Protein AF-0000000085028944 (afdb_homodimer)

Foldseek 3Di:
DLQEEEQEDAPDPQSLVLLLVSLVSCVVVVHEYEYEYEQEDPPPCVPPVPPDDPVVSVVVVVVSVVSRVVRQVVSVVSSVVSVRDHHYHYYYYYHDLLVVSLVCCVVVVHQEYGYEQDDDPPPPVDSGDPSRVSNCVPHPHYYHYTD/DLQEEEQEDAPDPQSLVLLLVSLVSCVVVVHEYEYEYEQEQPPPCVPPVPPDDPVVSVVVVVVSVVSRVVRQVVSVVSSVVSVRDHYYHYYYYYHDLLVVSLVCCVVVVHQEYGYEQDDDPPPPVDSGDPSRVSNCVPHPHYYHYTD

Organism: Acidaminococcus fermentans (strain ATCC 25085 / DSM 20731 / CCUG 9996 / CIP 106432 / VR4) (NCBI:txid591001)

Radius of gyration: 21.79 Å; Cα contacts (8 Å, |Δi|>4): 569; chains: 2; bounding box: 50×64×47 Å

Secondary structure (DSSP, 8-state):
--SEEEEE--S-HHHHHHHHHHHHHHHHHT-EEEEEEEE---THHHHHTTS--HHHHHHHHHHHHHHHHHHHHHHHHHHHHTT--S-EEEEEEES-HHHHHHHHHHHTT-SEEEEES--SS--TT-SS-HHHHHHHHH-SS-EEEE-/--SEEEEE--S-HHHHHHHHHHHHHHHHHT-EEEEEEEE---THHHHHTTS--HHHHHHHHHHHHHHHHHHHHHHHHHHHHTT--S-EEEEEEES-HHHHHHHHHHHTT-SEEEEES--SS--TT-SS-HHHHHHHHH-SS-EEEE-

InterPro domains:
  IPR006015 Universal stress protein A family [PR01438] (2-20)
  IPR006015 Universal stress protein A family [PR01438] (107-119)
  IPR006015 Universal stress protein A family [PR01438] (125-147)
  IPR006016 UspA [PF00582] (1-147)
  IPR014729 Rossmann-like alpha/beta/alpha sandwich fold [G3DSA:3.40.50.620] (1-147)

Sequence (294 aa):
MFQKIVVPVDGSKTAWKALDTAASLAGKYGGDLVVVNVVEPYDAISSMSMHLDRVVLEKALKAMKKASLDVLDDAKARLEKAGFAGKADFVEKEGNAAELILSVARKEGADSVVMGSRGLSGITEFLLGSVSTKVTQYAEIPVLVVKMFQK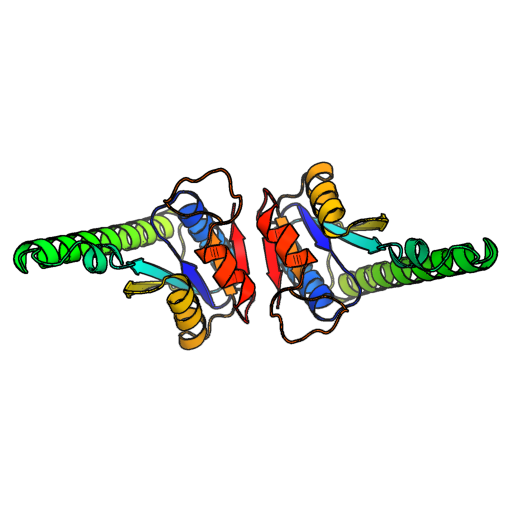IVVPVDGSKTAWKALDTAASLAGKYGGDLVVVNVVEPYDAISSMSMHLDRVVLEKALKAMKKASLDVLDDAKARLEKAGFAGKADFVEKEGNAAELILSVARKEGADSVVMGSRGLSGITEFLLGSVSTKVTQYAEIPVLVVK

Nearest PDB structures (foldseek):
  3hgm-assembly1_B  TM=8.471E-01  e=1.117E-12  Halomonas elongata
  3s3t-assembly1_A  TM=8.680E-01  e=1.238E-11  Lactiplantibacillus plantarum
  2z3v-assembly1_A  TM=8.752E-01  e=9.022E-12  Thermus thermophilus HB8
  1mjh-assembly1_B  TM=8.739E-01  e=6.026E-11  Methanocaldococcus jannaschii
  6hcd-assembly1_A  TM=7.985E-01  e=4.461E-09  Archaeoglobus fulgidus

Structure (mmCIF, N/CA/C/O backbone):
data_AF-0000000085028944-model_v1
#
loop_
_entity.id
_entity.type
_entity.pdbx_description
1 polymer 'UspA domain protein'
#
loop_
_atom_site.group_PDB
_atom_site.id
_atom_site.type_symbol
_atom_site.label_atom_id
_atom_site.label_alt_id
_atom_site.label_comp_id
_atom_site.label_asym_id
_atom_site.label_entity_id
_atom_site.label_seq_id
_atom_site.pdbx_PDB_ins_code
_atom_site.Cartn_x
_atom_site.Cartn_y
_atom_site.Cartn_z
_atom_site.occupancy
_atom_site.B_iso_or_equiv
_atom_site.auth_seq_id
_atom_site.auth_comp_id
_atom_site.auth_asym_id
_atom_site.auth_atom_id
_atom_site.pdbx_PDB_model_num
ATOM 1 N N . MET A 1 1 ? 8.797 6.848 -8.273 1 93.25 1 MET A N 1
ATOM 2 C CA . MET A 1 1 ? 7.891 6.676 -7.141 1 93.25 1 MET A CA 1
ATOM 3 C C . MET A 1 1 ? 8.547 7.141 -5.848 1 93.25 1 MET A C 1
ATOM 5 O O . MET A 1 1 ? 9.773 7.125 -5.723 1 93.25 1 MET A O 1
ATOM 9 N N . PHE A 1 2 ? 7.801 7.676 -4.863 1 98 2 PHE A N 1
ATOM 10 C CA . PHE A 1 2 ? 8.148 8.148 -3.529 1 98 2 PHE A CA 1
ATOM 11 C C . PHE A 1 2 ? 8.961 9.438 -3.607 1 98 2 PHE A C 1
ATOM 13 O O . PHE A 1 2 ? 9.938 9.609 -2.879 1 98 2 PHE A O 1
ATOM 20 N N . GLN A 1 3 ? 8.641 10.273 -4.586 1 98.38 3 GLN A N 1
ATOM 21 C CA . GLN A 1 3 ? 9.258 11.586 -4.703 1 98.38 3 GLN A CA 1
ATOM 22 C C . GLN A 1 3 ? 8.516 12.625 -3.863 1 98.38 3 GLN A C 1
ATOM 24 O O . GLN A 1 3 ? 9.117 13.594 -3.4 1 98.38 3 GLN A O 1
ATOM 29 N N . LYS A 1 4 ? 7.277 12.523 -3.75 1 98.88 4 LYS A N 1
ATOM 30 C CA . LYS A 1 4 ? 6.426 13.32 -2.875 1 98.88 4 LYS A CA 1
ATOM 31 C C . LYS A 1 4 ? 5.363 12.461 -2.201 1 98.88 4 LYS A C 1
ATOM 33 O O . LYS A 1 4 ? 4.406 12.031 -2.846 1 98.88 4 LYS A O 1
ATOM 38 N N . ILE A 1 5 ? 5.52 12.242 -0.903 1 98.94 5 ILE A N 1
ATOM 39 C CA . ILE A 1 5 ? 4.73 11.266 -0.168 1 98.94 5 ILE A CA 1
ATOM 40 C C . ILE A 1 5 ? 3.777 11.977 0.789 1 98.94 5 ILE A C 1
ATOM 42 O O . ILE A 1 5 ? 4.211 12.789 1.613 1 98.94 5 ILE A O 1
ATOM 46 N N . VAL A 1 6 ? 2.486 11.695 0.643 1 98.94 6 VAL A N 1
ATOM 47 C CA . VAL A 1 6 ? 1.523 12.172 1.632 1 98.94 6 VAL A CA 1
ATOM 48 C C . VAL A 1 6 ? 1.422 11.164 2.775 1 98.94 6 VAL A C 1
ATOM 50 O O . VAL A 1 6 ? 1.265 9.961 2.543 1 98.94 6 VAL A O 1
ATOM 53 N N . VAL A 1 7 ? 1.511 11.664 4 1 98.94 7 VAL A N 1
ATOM 54 C CA . VAL A 1 7 ? 1.474 10.82 5.188 1 98.94 7 VAL A CA 1
ATOM 55 C C . VAL A 1 7 ? 0.438 11.359 6.176 1 98.94 7 VAL A C 1
ATOM 57 O O . VAL A 1 7 ? 0.709 12.312 6.91 1 98.94 7 VAL A O 1
ATOM 60 N N . PRO A 1 8 ? -0.738 10.742 6.219 1 98.88 8 PRO A N 1
ATOM 61 C CA . PRO A 1 8 ? -1.688 11.125 7.266 1 98.88 8 PRO A CA 1
ATOM 62 C C . PRO A 1 8 ? -1.26 10.664 8.656 1 98.88 8 PRO A C 1
ATOM 64 O O . PRO A 1 8 ? -0.843 9.516 8.82 1 98.88 8 PRO A O 1
ATOM 67 N N . VAL A 1 9 ? -1.386 11.57 9.625 1 98.69 9 VAL A N 1
ATOM 68 C CA . VAL A 1 9 ? -1.066 11.211 11.008 1 98.69 9 VAL A CA 1
ATOM 69 C C . VAL A 1 9 ? -2.203 11.648 11.93 1 98.69 9 VAL A C 1
ATOM 71 O O . VAL A 1 9 ? -2.82 12.695 11.711 1 98.69 9 VAL A O 1
ATOM 74 N N . ASP A 1 10 ? -2.479 10.812 12.938 1 96.94 10 ASP A N 1
ATOM 75 C CA . ASP A 1 10 ? -3.535 11.141 13.883 1 96.94 10 ASP A CA 1
ATOM 76 C C . ASP A 1 10 ? -3.082 10.891 15.32 1 96.94 10 ASP A C 1
ATOM 78 O O . ASP A 1 10 ? -3.873 11.008 16.266 1 96.94 10 ASP A O 1
ATOM 82 N N . GLY A 1 11 ? -1.799 10.492 15.477 1 97.12 11 GLY A N 1
ATOM 83 C CA . GLY A 1 11 ? -1.254 10.211 16.797 1 97.12 11 GLY A CA 1
ATOM 84 C C . GLY A 1 11 ? -1.291 8.734 17.156 1 97.12 11 GLY A C 1
ATOM 85 O O . GLY A 1 11 ? -0.796 8.336 18.203 1 97.12 11 GLY A O 1
ATOM 86 N N . SER A 1 12 ? -1.905 7.887 16.359 1 96.25 12 SER A N 1
ATOM 87 C CA . SER A 1 12 ? -1.973 6.453 16.609 1 96.25 12 SER A CA 1
ATOM 88 C C . SER A 1 12 ? -0.626 5.781 16.359 1 96.25 12 SER A C 1
ATOM 90 O O . SER A 1 12 ? 0.231 6.34 15.672 1 96.25 12 SER A O 1
ATOM 92 N N . LYS A 1 13 ? -0.416 4.621 16.891 1 95.69 13 LYS A N 1
ATOM 93 C CA . LYS A 1 13 ? 0.819 3.854 16.75 1 95.69 13 LYS A CA 1
ATOM 94 C C . LYS A 1 13 ? 1.11 3.539 15.289 1 95.69 13 LYS A C 1
ATOM 96 O O . LYS A 1 13 ? 2.244 3.688 14.828 1 95.69 13 LYS A O 1
ATOM 101 N N . THR A 1 14 ? 0.084 3.16 14.547 1 96.88 14 THR A N 1
ATOM 102 C CA . THR A 1 14 ? 0.297 2.779 13.148 1 96.88 14 THR A CA 1
ATOM 103 C C . THR A 1 14 ? 0.584 4.008 12.289 1 96.88 14 THR A C 1
ATOM 105 O O . THR A 1 14 ? 1.323 3.924 11.312 1 96.88 14 THR A O 1
ATOM 108 N N . ALA A 1 15 ? 0.015 5.164 12.68 1 98.25 15 ALA A N 1
ATOM 109 C CA . ALA A 1 15 ? 0.321 6.398 11.961 1 98.25 15 ALA A CA 1
ATOM 110 C C . ALA A 1 15 ? 1.788 6.785 12.133 1 98.25 15 ALA A C 1
ATOM 112 O O . ALA A 1 15 ? 2.43 7.246 11.188 1 98.25 15 ALA A O 1
ATOM 113 N N . TRP A 1 16 ? 2.301 6.59 13.336 1 98.56 16 TRP A N 1
ATOM 114 C CA . TRP A 1 16 ? 3.709 6.895 13.57 1 98.56 16 TRP A CA 1
ATOM 115 C C . TRP A 1 16 ? 4.609 5.934 12.805 1 98.56 16 TRP A C 1
ATOM 117 O O . TRP A 1 16 ? 5.617 6.344 12.227 1 98.56 16 TRP A O 1
ATOM 127 N N . LYS A 1 17 ? 4.254 4.676 12.797 1 98.25 17 LYS A N 1
ATOM 128 C CA . LYS A 1 17 ? 5.004 3.713 12 1 98.25 17 LYS A CA 1
ATOM 129 C C . LYS A 1 17 ? 4.996 4.102 10.523 1 98.25 17 LYS A C 1
ATOM 131 O O . LYS A 1 17 ? 6.004 3.949 9.828 1 98.25 17 LYS A O 1
ATOM 136 N N . ALA A 1 18 ? 3.83 4.582 10.07 1 98.81 18 ALA A N 1
ATOM 137 C CA . ALA A 1 18 ? 3.717 5.027 8.688 1 98.81 18 ALA A CA 1
ATOM 138 C C . ALA A 1 18 ? 4.637 6.215 8.414 1 98.81 18 ALA A C 1
ATOM 140 O O . ALA A 1 18 ? 5.281 6.281 7.367 1 98.81 18 ALA A O 1
ATOM 141 N N . LEU A 1 19 ? 4.703 7.129 9.352 1 98.88 19 LEU A N 1
ATOM 142 C CA . LEU A 1 19 ? 5.582 8.281 9.195 1 98.88 19 LEU A CA 1
ATOM 143 C C . LEU A 1 19 ? 7.043 7.844 9.125 1 98.88 19 LEU A C 1
ATOM 145 O O . LEU A 1 19 ? 7.801 8.32 8.281 1 98.88 19 LEU A O 1
ATOM 149 N N . ASP A 1 20 ? 7.414 6.926 10.008 1 98.56 20 ASP A N 1
ATOM 150 C CA . ASP A 1 20 ? 8.773 6.406 10 1 98.56 20 ASP A CA 1
ATOM 151 C C . ASP A 1 20 ? 9.094 5.719 8.68 1 98.56 20 ASP A C 1
ATOM 153 O O . ASP A 1 20 ? 10.172 5.91 8.117 1 98.56 20 ASP A O 1
ATOM 157 N N . THR A 1 21 ? 8.195 4.973 8.211 1 98.56 21 THR A N 1
ATOM 158 C CA . THR A 1 21 ? 8.359 4.27 6.941 1 98.56 21 THR A CA 1
ATOM 159 C C . THR A 1 21 ? 8.492 5.262 5.789 1 98.56 21 THR A C 1
ATOM 161 O O . THR A 1 21 ? 9.367 5.109 4.934 1 98.56 21 THR A O 1
ATOM 164 N N . ALA A 1 22 ? 7.609 6.273 5.789 1 98.81 22 ALA A N 1
ATOM 165 C CA . ALA A 1 22 ? 7.645 7.293 4.746 1 98.81 22 ALA A CA 1
ATOM 166 C C . ALA A 1 22 ? 8.977 8.039 4.754 1 98.81 22 ALA A C 1
ATOM 168 O O . ALA A 1 22 ? 9.531 8.344 3.693 1 98.81 22 ALA A O 1
ATOM 169 N N . ALA A 1 23 ? 9.469 8.305 5.922 1 98.69 23 ALA A N 1
ATOM 170 C CA . ALA A 1 23 ? 10.758 8.984 6.043 1 98.69 23 ALA A CA 1
ATOM 171 C C . ALA A 1 23 ? 11.883 8.141 5.453 1 98.69 23 ALA A C 1
ATOM 173 O O . ALA A 1 23 ? 12.758 8.656 4.754 1 98.69 23 ALA A O 1
ATOM 174 N N . SER A 1 24 ? 11.891 6.887 5.789 1 97.81 24 SER A N 1
ATOM 175 C CA . SER A 1 24 ? 12.883 5.969 5.246 1 97.81 24 SER A CA 1
ATOM 176 C C . SER A 1 24 ? 12.82 5.926 3.723 1 97.81 24 SER A C 1
ATOM 178 O O . SER A 1 24 ? 13.844 6.047 3.049 1 97.81 24 SER A O 1
ATOM 180 N N . LEU A 1 25 ? 11.602 5.816 3.184 1 98.31 25 LEU A N 1
ATOM 181 C CA . LEU A 1 25 ? 11.398 5.773 1.74 1 98.31 25 LEU A CA 1
ATOM 182 C C . LEU A 1 25 ? 11.859 7.066 1.084 1 98.31 25 LEU A C 1
ATOM 184 O O . LEU A 1 25 ? 12.625 7.039 0.113 1 98.31 25 LEU A O 1
ATOM 188 N N . ALA A 1 26 ? 11.398 8.18 1.636 1 98.25 26 ALA A N 1
ATOM 189 C CA . ALA A 1 26 ? 11.789 9.469 1.091 1 98.25 26 ALA A CA 1
ATOM 190 C C . ALA A 1 26 ? 13.305 9.648 1.135 1 98.25 26 ALA A C 1
ATOM 192 O O . ALA A 1 26 ? 13.898 10.211 0.209 1 98.25 26 ALA A O 1
ATOM 193 N N . GLY A 1 27 ? 13.898 9.156 2.209 1 96.75 27 GLY A N 1
ATOM 194 C CA . GLY A 1 27 ? 15.344 9.219 2.309 1 96.75 27 GLY A CA 1
ATOM 195 C C . GLY A 1 27 ? 16.047 8.406 1.237 1 96.75 27 GLY A C 1
ATOM 196 O O . GLY A 1 27 ? 17.031 8.867 0.651 1 96.75 27 GLY A O 1
ATOM 197 N N . LYS A 1 28 ? 15.578 7.246 0.944 1 95.44 28 LYS A N 1
ATOM 198 C CA . LYS A 1 28 ? 16.188 6.352 -0.036 1 95.44 28 LYS A CA 1
ATOM 199 C C . LYS A 1 28 ? 15.969 6.859 -1.457 1 95.44 28 LYS A C 1
ATOM 201 O O . LYS A 1 28 ? 16.828 6.688 -2.328 1 95.44 28 LYS A O 1
ATOM 206 N N . TYR A 1 29 ? 14.836 7.547 -1.684 1 96.88 29 TYR A N 1
ATOM 207 C CA . TYR A 1 29 ? 14.461 7.91 -3.045 1 96.88 29 TYR A CA 1
ATOM 208 C C . TYR A 1 29 ? 14.664 9.398 -3.289 1 96.88 29 TYR A C 1
ATOM 210 O O . TYR A 1 29 ? 14.461 9.891 -4.402 1 96.88 29 TYR A O 1
ATOM 218 N N . GLY A 1 30 ? 15.086 10.078 -2.254 1 96.94 30 GLY A N 1
ATOM 219 C CA . GLY A 1 30 ? 15.289 11.516 -2.385 1 96.94 30 GLY A CA 1
ATOM 220 C C . GLY A 1 30 ? 13.992 12.289 -2.506 1 96.94 30 GLY A C 1
ATOM 221 O O . GLY A 1 30 ? 13.898 13.242 -3.291 1 96.94 30 GLY A O 1
ATOM 222 N N . GLY A 1 31 ? 12.984 11.805 -1.768 1 98.12 31 GLY A N 1
ATOM 223 C CA . GLY A 1 31 ? 11.664 12.406 -1.874 1 98.12 31 GLY A CA 1
ATOM 224 C C . GLY A 1 31 ? 11.344 13.352 -0.735 1 98.12 31 GLY A C 1
ATOM 225 O O . GLY A 1 31 ? 12.117 13.469 0.218 1 98.12 31 GLY A O 1
ATOM 226 N N . ASP A 1 32 ? 10.172 14.031 -0.851 1 98.69 32 ASP A N 1
ATOM 227 C CA . ASP A 1 32 ? 9.625 14.953 0.141 1 98.69 32 ASP A CA 1
ATOM 228 C C . ASP A 1 32 ? 8.375 14.367 0.808 1 98.69 32 ASP A C 1
ATOM 230 O O . ASP A 1 32 ? 7.789 13.406 0.301 1 98.69 32 ASP A O 1
ATOM 234 N N . LEU A 1 33 ? 8.094 14.969 1.969 1 98.88 33 LEU A N 1
ATOM 235 C CA . LEU A 1 33 ? 6.926 14.5 2.709 1 98.88 33 LEU A CA 1
ATOM 236 C C . LEU A 1 33 ? 5.883 15.609 2.832 1 98.88 33 LEU A C 1
ATOM 238 O O . LEU A 1 33 ? 6.23 16.781 2.949 1 98.88 33 LEU A O 1
ATOM 242 N N . VAL A 1 34 ? 4.652 15.234 2.695 1 98.94 34 VAL A N 1
ATOM 243 C CA . VAL A 1 34 ? 3.527 16.047 3.135 1 98.94 34 VAL A CA 1
ATOM 244 C C . VAL A 1 34 ? 2.787 15.344 4.27 1 98.94 34 VAL A C 1
ATOM 246 O O . VAL A 1 34 ? 2.041 14.391 4.031 1 98.94 34 VAL A O 1
ATOM 249 N N . VAL A 1 35 ? 3.041 15.82 5.469 1 98.94 35 VAL A N 1
ATOM 250 C CA . VAL A 1 35 ? 2.43 15.234 6.656 1 98.94 35 VAL A CA 1
ATOM 251 C C . VAL A 1 35 ? 1.11 15.945 6.961 1 98.94 35 VAL A C 1
ATOM 253 O O . VAL A 1 35 ? 1.081 17.156 7.141 1 98.94 35 VAL A O 1
ATOM 256 N N . VAL A 1 36 ? 0.008 15.148 7.035 1 98.81 36 VAL A N 1
ATOM 257 C CA . VAL A 1 36 ? -1.312 15.766 7.125 1 98.81 36 VAL A CA 1
ATOM 258 C C . VAL A 1 36 ? -2.033 15.266 8.375 1 98.81 36 VAL A C 1
ATOM 260 O O . VAL A 1 36 ? -2.031 14.062 8.664 1 98.81 36 VAL A O 1
ATOM 263 N N . ASN A 1 37 ? -2.514 16.109 9.125 1 98.44 37 ASN A N 1
ATOM 264 C CA . ASN A 1 37 ? -3.457 15.797 10.195 1 98.44 37 ASN A CA 1
ATOM 265 C C . ASN A 1 37 ? -4.836 16.375 9.914 1 98.44 37 ASN A C 1
ATOM 267 O O . ASN A 1 37 ? -4.961 17.562 9.57 1 98.44 37 ASN A O 1
ATOM 271 N N . VAL A 1 38 ? -5.859 15.539 9.977 1 96.38 38 VAL A N 1
ATOM 272 C CA . VAL A 1 38 ? -7.223 15.977 9.695 1 96.38 38 VAL A CA 1
ATOM 273 C C . VAL A 1 38 ? -8.062 15.922 10.969 1 96.38 38 VAL A C 1
ATOM 275 O O . VAL A 1 38 ? -8.148 14.875 11.625 1 96.38 38 VAL A O 1
ATOM 278 N N . VAL A 1 39 ? -8.602 16.984 11.336 1 90.69 39 VAL A N 1
ATOM 279 C CA . VAL A 1 39 ? -9.516 17.078 12.461 1 90.69 39 VAL A CA 1
ATOM 280 C C . VAL A 1 39 ? -10.953 16.906 11.977 1 90.69 39 VAL A C 1
ATOM 282 O O . VAL A 1 39 ? -11.406 17.609 11.078 1 90.69 39 VAL A O 1
ATOM 285 N N . GLU A 1 40 ? -11.516 15.844 12.422 1 81.56 40 GLU A N 1
ATOM 286 C CA . GLU A 1 40 ? -12.914 15.625 12.055 1 81.56 40 GLU A CA 1
ATOM 287 C C . GLU A 1 40 ? -13.852 16.25 13.078 1 81.56 40 GLU A C 1
ATOM 289 O O . GLU A 1 40 ? -13.922 15.797 14.227 1 81.56 40 GLU A O 1
ATOM 294 N N 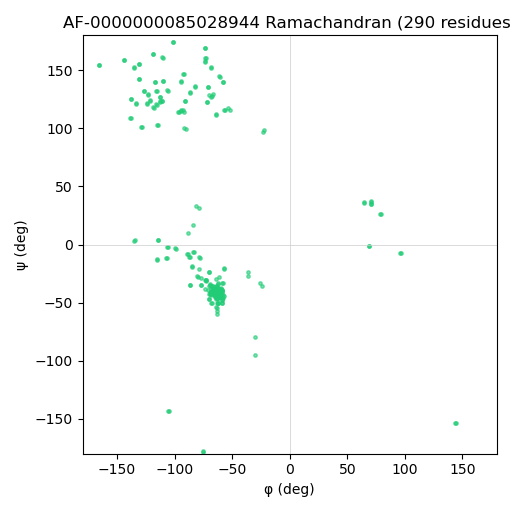. PRO A 1 41 ? -14.328 17.406 12.734 1 68 41 PRO A N 1
ATOM 295 C CA . PRO A 1 41 ? -15.273 18 13.688 1 68 41 PRO A CA 1
ATOM 296 C C . PRO A 1 41 ? -16.453 17.078 13.992 1 68 41 PRO A C 1
ATOM 298 O O . PRO A 1 41 ? -16.828 16.25 13.156 1 68 41 PRO A O 1
ATOM 301 N N . TYR A 1 42 ? -16.688 16.547 15.234 1 53.75 42 TYR A N 1
ATOM 302 C CA . TYR A 1 42 ? -17.828 15.75 15.68 1 53.75 42 TYR A CA 1
ATOM 303 C C . TYR A 1 42 ? -19.047 15.984 14.789 1 53.75 42 TYR A C 1
ATOM 305 O O . TYR A 1 42 ? -19.438 17.141 14.57 1 53.75 42 TYR A O 1
ATOM 313 N N . ASP A 1 43 ? -19.297 15.094 13.828 1 49.38 43 ASP A N 1
ATOM 314 C CA . ASP A 1 43 ? -20.734 15.055 13.562 1 49.38 43 ASP A CA 1
ATOM 315 C C . ASP A 1 43 ? -21.531 15.234 14.852 1 49.38 43 ASP A C 1
ATOM 317 O O . ASP A 1 43 ? -22.766 15.219 14.828 1 49.38 43 ASP A O 1
ATOM 321 N N . ALA A 1 44 ? -20.969 14.93 15.938 1 44.31 44 ALA A N 1
ATOM 322 C CA . ALA A 1 44 ? -21.703 14.836 17.188 1 44.31 44 ALA A CA 1
ATOM 323 C C . ALA A 1 44 ? -22.406 16.156 17.516 1 44.31 44 ALA A C 1
ATOM 325 O O . ALA A 1 44 ? -23.266 16.203 18.406 1 44.31 44 ALA A O 1
ATOM 326 N N . ILE A 1 45 ? -21.844 17.203 17.172 1 46.28 45 ILE A N 1
ATOM 327 C CA . ILE A 1 45 ? -22.547 18.422 17.578 1 46.28 45 ILE A CA 1
ATOM 328 C C . ILE A 1 45 ? -23.906 18.469 16.875 1 46.28 45 ILE A C 1
ATOM 330 O O . ILE A 1 45 ? -24.781 19.266 17.25 1 46.28 45 ILE A O 1
ATOM 334 N N . SER A 1 46 ? -23.938 17.875 15.688 1 45.5 46 SER A N 1
ATOM 335 C CA . SER A 1 46 ? -25.234 18.062 15.031 1 45.5 46 SER A CA 1
ATOM 336 C C . SER A 1 46 ? -26.359 17.406 15.836 1 45.5 46 SER A C 1
ATOM 338 O O . SER A 1 46 ? -27.484 17.906 15.859 1 45.5 46 SER A O 1
ATOM 340 N N . SER A 1 47 ? -26.141 16.094 16.109 1 44.34 47 SER A N 1
ATOM 341 C CA . SER A 1 47 ? -27.375 15.531 16.672 1 44.34 47 SER A CA 1
ATOM 342 C C . SER A 1 47 ? -27.734 16.188 17.984 1 44.34 47 SER A C 1
ATOM 344 O O . SER A 1 47 ? -28.906 16.25 18.359 1 44.34 47 SER A O 1
ATOM 346 N N . MET A 1 48 ? -26.766 16.094 18.906 1 42.56 48 MET A N 1
ATOM 347 C CA . MET A 1 48 ? -27.234 16.5 20.234 1 42.56 48 MET A CA 1
ATOM 348 C C . MET A 1 48 ? -27.266 18.016 20.359 1 42.56 48 MET A C 1
ATOM 350 O O . MET A 1 48 ? -27.688 18.547 21.391 1 42.56 48 MET A O 1
ATOM 354 N N . SER A 1 49 ? -26.484 18.688 19.484 1 47.25 49 SER A N 1
ATOM 355 C CA . SER A 1 49 ? -26.219 20.047 19.922 1 47.25 49 SER A CA 1
ATOM 356 C C . SER A 1 49 ? -27.391 20.969 19.641 1 47.25 49 SER A C 1
ATOM 358 O O . SER A 1 49 ? -27.344 21.781 18.734 1 47.25 49 SER A O 1
ATOM 360 N N . MET A 1 50 ? -28.469 20.484 19.672 1 48.16 50 MET A N 1
ATOM 361 C CA . MET A 1 50 ? -29.375 21.609 19.766 1 48.16 50 MET A CA 1
ATOM 362 C C . MET A 1 50 ? -28.734 22.781 20.5 1 48.16 50 MET A C 1
ATOM 364 O O . MET A 1 50 ? -28.719 23.906 20 1 48.16 50 MET A O 1
ATOM 368 N N . HIS A 1 51 ? -28.984 22.891 21.891 1 50.53 51 HIS A N 1
ATOM 369 C CA . HIS A 1 51 ? -28.828 24.031 22.797 1 50.53 51 HIS A CA 1
ATOM 370 C C . HIS A 1 51 ? -27.391 24.141 23.297 1 50.53 51 HIS A C 1
ATOM 372 O O . HIS A 1 51 ? -27.172 24.469 24.453 1 50.53 51 HIS A O 1
ATOM 378 N N . LEU A 1 52 ? -26.484 23.453 22.594 1 55.03 52 LEU A N 1
ATOM 379 C CA . LEU A 1 52 ? -25.234 23.734 23.297 1 55.03 52 LEU A CA 1
ATOM 380 C C . LEU A 1 52 ? -24.812 25.188 23.094 1 55.03 52 LEU A C 1
ATOM 382 O O . LEU A 1 52 ? -24.969 25.734 21.984 1 55.03 52 LEU A O 1
ATOM 386 N N . ASP A 1 53 ? -24.531 25.875 24.141 1 65.62 53 ASP A N 1
ATOM 387 C CA . ASP A 1 53 ? -24.062 27.266 24.234 1 65.62 53 ASP A CA 1
ATOM 388 C C . ASP A 1 53 ? -22.844 27.484 23.344 1 65.62 53 ASP A C 1
ATOM 390 O O . ASP A 1 53 ? -22.016 26.578 23.188 1 65.62 53 ASP A O 1
ATOM 394 N N . ARG A 1 54 ? -22.984 28.219 22.469 1 68.19 54 ARG A N 1
ATOM 395 C CA . ARG A 1 54 ? -21.953 28.703 21.562 1 68.19 54 ARG A CA 1
ATOM 396 C C . ARG A 1 54 ? -20.578 28.656 22.203 1 68.19 54 ARG A C 1
ATOM 398 O O . ARG A 1 54 ? -19.594 28.328 21.531 1 68.19 54 ARG A O 1
ATOM 405 N N . VAL A 1 55 ? -20.484 28.859 23.5 1 71.12 55 VAL A N 1
ATOM 406 C CA . VAL A 1 55 ? -19.234 28.922 24.234 1 71.12 55 VAL A CA 1
ATOM 407 C C . VAL A 1 55 ? -18.641 27.531 24.375 1 71.12 55 VAL A C 1
ATOM 409 O O . VAL A 1 55 ? -17.422 27.344 24.219 1 71.12 55 VAL A O 1
ATOM 412 N N . VAL A 1 56 ? -19.438 26.562 24.578 1 74.38 56 VAL A N 1
ATOM 413 C CA . VAL A 1 56 ? -19 25.188 24.766 1 74.38 56 VAL A CA 1
ATOM 414 C C . VAL A 1 56 ? -18.469 24.641 23.438 1 74.38 56 VAL A C 1
ATOM 416 O O . VAL A 1 56 ? -17.438 23.969 23.406 1 74.38 56 VAL A O 1
ATOM 419 N N . LEU A 1 57 ? -19.062 25.031 22.391 1 74.19 57 LEU A N 1
ATOM 420 C CA . LEU A 1 57 ? -18.641 24.578 21.062 1 74.19 57 LEU A CA 1
ATOM 421 C C . LEU A 1 57 ? -17.297 25.172 20.672 1 74.19 57 LEU A C 1
ATOM 423 O O . LEU A 1 57 ? -16.438 24.484 20.125 1 74.19 57 LEU A O 1
ATOM 427 N N . GLU A 1 58 ? -17.172 26.406 20.969 1 77.06 58 GLU A N 1
ATOM 428 C CA . GLU A 1 58 ? -15.93 27.078 20.656 1 77.06 58 GLU A CA 1
ATOM 429 C C . GLU A 1 58 ? -14.758 26.484 21.422 1 77.06 58 GLU A C 1
ATOM 431 O O . GLU A 1 58 ? -13.648 26.359 20.891 1 77.06 58 GLU A O 1
ATOM 436 N N . LYS A 1 59 ? -15.023 26.188 22.641 1 79.88 59 LYS A N 1
ATOM 437 C CA . LYS A 1 59 ? -13.977 25.578 23.469 1 79.88 59 LYS A CA 1
ATOM 438 C C . LYS A 1 59 ? -13.594 24.203 22.953 1 79.88 59 LYS A C 1
ATOM 440 O O . LYS A 1 59 ? -12.422 23.828 22.953 1 79.88 59 LYS A O 1
ATOM 445 N N . ALA A 1 60 ? -14.523 23.531 22.5 1 78.19 60 ALA A N 1
ATOM 446 C CA . ALA A 1 60 ? -14.289 22.188 21.969 1 78.19 60 ALA A CA 1
ATOM 447 C C . ALA A 1 60 ? -13.477 22.234 20.688 1 78.19 60 ALA A C 1
ATOM 449 O O . ALA A 1 60 ? -12.539 21.453 20.5 1 78.19 60 ALA A O 1
ATOM 450 N N . LEU A 1 61 ? -13.75 23.156 19.938 1 78.06 61 LEU A N 1
ATOM 451 C CA . LEU A 1 61 ? -13.055 23.312 18.672 1 78.06 61 LEU A CA 1
ATOM 452 C C . LEU A 1 61 ? -11.602 23.719 18.906 1 78.06 61 LEU A C 1
ATOM 454 O O . LEU A 1 61 ? -10.703 23.234 18.203 1 78.06 61 LEU A O 1
ATOM 458 N N . LYS A 1 62 ? -11.453 24.594 19.844 1 82.25 62 LYS A N 1
ATOM 459 C CA . LYS A 1 62 ? -10.102 25.031 20.172 1 82.25 62 LYS A CA 1
ATOM 460 C C . LYS A 1 62 ? -9.258 23.891 20.719 1 82.25 62 LYS A C 1
ATOM 462 O O . LYS A 1 62 ? -8.07 23.781 20.406 1 82.25 62 LYS A O 1
ATOM 467 N N . ALA A 1 63 ? -9.875 23.125 21.469 1 84.38 63 ALA A N 1
ATOM 468 C CA . ALA A 1 63 ? -9.18 21.984 22.031 1 84.38 63 ALA A CA 1
ATOM 469 C C . ALA A 1 63 ? -8.789 20.984 20.953 1 84.38 63 ALA A C 1
ATOM 471 O O . ALA A 1 63 ? -7.695 20.406 20.984 1 84.38 63 ALA A O 1
ATOM 472 N N . MET A 1 64 ? -9.617 20.797 20.047 1 83.81 64 MET A N 1
ATOM 473 C CA . MET A 1 64 ? -9.352 19.875 18.938 1 83.81 64 MET A CA 1
ATOM 474 C C . MET A 1 64 ? -8.211 20.391 18.062 1 83.81 64 MET A C 1
ATOM 476 O O . MET A 1 64 ? -7.352 19.625 17.641 1 83.81 64 MET A O 1
ATOM 480 N N . LYS A 1 65 ? -8.234 21.625 17.859 1 86.38 65 LYS A N 1
ATOM 481 C CA . LYS A 1 65 ? -7.176 22.234 17.062 1 86.38 65 LYS A CA 1
ATOM 482 C C . LYS A 1 65 ? -5.828 22.125 17.766 1 86.38 65 LYS A C 1
ATOM 484 O O . LYS A 1 65 ? -4.812 21.828 17.125 1 86.38 65 LYS A O 1
ATOM 489 N N . LYS A 1 66 ? -5.902 22.391 19.031 1 89.94 66 LYS A N 1
ATOM 490 C CA . LYS A 1 66 ? -4.664 22.266 19.781 1 89.94 66 LYS A CA 1
ATOM 491 C C . LYS A 1 66 ? -4.133 20.828 19.719 1 89.94 66 LYS A C 1
ATOM 493 O O . LYS A 1 66 ? -2.928 20.609 19.562 1 89.94 66 LYS A O 1
ATOM 498 N N . ALA A 1 67 ? -4.961 19.922 19.844 1 91.25 67 ALA A N 1
ATOM 499 C CA . ALA A 1 67 ? -4.566 18.516 19.781 1 91.25 67 ALA A CA 1
ATOM 500 C C . ALA A 1 67 ? -3.957 18.188 18.422 1 91.25 67 ALA A C 1
ATOM 502 O O . ALA A 1 67 ? -2.979 17.438 18.328 1 91.25 67 ALA A O 1
ATOM 503 N N . SER A 1 68 ? -4.551 18.703 17.406 1 92.69 68 SER A N 1
ATOM 504 C CA . SER A 1 68 ? -4.043 18.5 16.047 1 92.69 68 SER A CA 1
ATOM 505 C C . SER A 1 68 ? -2.637 19.078 15.898 1 92.69 68 SER A C 1
ATOM 507 O O . SER A 1 68 ? -1.753 18.422 15.344 1 92.69 68 SER A O 1
ATOM 509 N N . LEU A 1 69 ? -2.461 20.266 16.406 1 94.44 69 LEU A N 1
ATOM 510 C CA . LEU A 1 69 ? -1.152 20.906 16.328 1 94.44 69 LEU A CA 1
ATOM 511 C C . LEU A 1 69 ? -0.115 20.125 17.125 1 94.44 69 LEU A C 1
ATOM 513 O O . LEU A 1 69 ? 1.043 20.016 16.703 1 94.44 69 LEU A O 1
ATOM 517 N N . ASP A 1 70 ? -0.529 19.578 18.219 1 97.19 70 ASP A N 1
ATOM 518 C CA . ASP A 1 70 ? 0.373 18.734 19 1 97.19 70 ASP A CA 1
ATOM 519 C C . ASP A 1 70 ? 0.816 17.516 18.219 1 97.19 70 ASP A C 1
ATOM 521 O O . ASP A 1 70 ? 1.982 17.109 18.281 1 97.19 70 ASP A O 1
ATOM 525 N N . VAL A 1 71 ? -0.064 16.906 17.5 1 98.06 71 VAL A N 1
ATOM 526 C CA . VAL A 1 71 ? 0.249 15.734 16.688 1 98.06 71 VAL A CA 1
ATOM 527 C C . VAL A 1 71 ? 1.266 16.109 15.609 1 98.06 71 VAL A C 1
ATOM 529 O O . VAL A 1 71 ? 2.227 15.367 15.367 1 98.06 71 VAL A O 1
ATOM 532 N N . LEU A 1 72 ? 1.059 17.219 14.969 1 98.56 72 LEU A N 1
ATOM 533 C CA . LEU A 1 72 ? 1.976 17.656 13.922 1 98.56 72 LEU A CA 1
ATOM 534 C C . LEU A 1 72 ? 3.338 18.016 14.5 1 98.56 72 LEU A C 1
ATOM 536 O O . LEU A 1 72 ? 4.371 17.766 13.875 1 98.56 72 LEU A O 1
ATOM 540 N N . ASP A 1 73 ? 3.354 18.594 15.703 1 98.5 73 ASP A N 1
ATOM 541 C CA . ASP A 1 73 ? 4.617 18.875 16.375 1 98.5 73 ASP A CA 1
ATOM 542 C C . ASP A 1 73 ? 5.363 17.594 16.703 1 98.5 73 ASP A C 1
ATOM 544 O O . ASP A 1 73 ? 6.586 17.516 16.562 1 98.5 73 ASP A O 1
ATOM 548 N N . ASP A 1 74 ? 4.637 16.625 17.203 1 98.62 74 ASP A N 1
ATOM 549 C CA . ASP A 1 74 ? 5.23 15.312 17.453 1 98.62 74 ASP A CA 1
ATOM 550 C C . ASP A 1 74 ? 5.805 14.711 16.172 1 98.62 74 ASP A C 1
ATOM 552 O O . ASP A 1 74 ? 6.871 14.086 16.203 1 98.62 74 ASP A O 1
ATOM 556 N N . ALA A 1 75 ? 5.113 14.891 15.055 1 98.81 75 ALA A N 1
ATOM 557 C CA . ALA A 1 75 ? 5.59 14.398 13.766 1 98.81 75 ALA A CA 1
ATOM 558 C C . ALA A 1 75 ? 6.906 15.062 13.383 1 98.81 75 ALA A C 1
ATOM 560 O O . ALA A 1 75 ? 7.844 14.391 12.938 1 98.81 75 ALA A O 1
ATOM 561 N N . LYS A 1 76 ? 6.969 16.328 13.539 1 98.5 76 LYS A N 1
ATOM 562 C CA . LYS A 1 76 ? 8.188 17.078 13.25 1 98.5 76 LYS A CA 1
ATOM 563 C C . LYS A 1 76 ? 9.359 16.562 14.094 1 98.5 76 LYS A C 1
ATOM 565 O O . LYS A 1 76 ? 10.445 16.312 13.562 1 98.5 76 LYS A O 1
ATOM 570 N N . ALA A 1 77 ? 9.102 16.406 15.367 1 98.31 77 ALA A N 1
ATOM 571 C CA . ALA A 1 77 ? 10.133 15.922 16.281 1 98.31 77 ALA A CA 1
ATOM 572 C C . ALA A 1 77 ? 10.609 14.523 15.898 1 98.31 77 ALA A C 1
ATOM 574 O O . ALA A 1 77 ? 11.805 14.227 15.977 1 98.31 77 ALA A O 1
ATOM 575 N N . ARG A 1 78 ? 9.734 13.727 15.516 1 98.12 78 ARG A N 1
ATOM 576 C CA . ARG A 1 78 ? 10.055 12.359 15.117 1 98.12 78 ARG A CA 1
ATOM 577 C C . ARG A 1 78 ? 10.945 12.336 13.883 1 98.12 78 ARG A C 1
ATOM 579 O O . ARG A 1 78 ? 11.898 11.562 13.812 1 98.12 78 ARG A O 1
ATOM 586 N N . LEU A 1 79 ? 10.578 13.164 12.906 1 98.56 79 LEU A N 1
ATOM 587 C CA . LEU A 1 79 ? 11.383 13.242 11.695 1 98.56 79 LEU A CA 1
ATOM 588 C C . LEU A 1 79 ? 12.781 13.766 12.008 1 98.56 79 LEU A C 1
ATOM 590 O O . LEU A 1 79 ? 13.766 13.281 11.453 1 98.56 79 LEU A O 1
ATOM 594 N N . GLU A 1 80 ? 12.844 14.711 12.914 1 97.69 80 GLU A N 1
ATOM 595 C CA . GLU A 1 80 ? 14.133 15.25 13.328 1 97.69 80 GLU A CA 1
ATOM 596 C C . GLU A 1 80 ? 14.977 14.18 14.023 1 97.69 80 GLU A C 1
ATOM 598 O O . GLU A 1 80 ? 16.172 14.039 13.727 1 97.69 80 GLU A O 1
ATOM 603 N N . LYS A 1 81 ? 14.336 13.484 14.891 1 97.06 81 LYS A N 1
ATOM 604 C CA . LYS A 1 81 ? 15.023 12.43 15.625 1 97.06 81 LYS A CA 1
ATOM 605 C C . LYS A 1 81 ? 15.523 11.344 14.68 1 97.06 81 LYS A C 1
ATOM 607 O O . LYS A 1 81 ? 16.594 10.766 14.898 1 97.06 81 LYS A O 1
ATOM 612 N N . ALA A 1 82 ? 14.734 11.133 13.641 1 95.88 82 ALA A N 1
ATOM 613 C CA . ALA A 1 82 ? 15.086 10.102 12.664 1 95.88 82 ALA A CA 1
ATOM 614 C C . ALA A 1 82 ? 16.172 10.594 11.719 1 95.88 82 ALA A C 1
ATOM 616 O O . ALA A 1 82 ? 16.703 9.82 10.906 1 95.88 82 ALA A O 1
ATOM 617 N N . GLY A 1 83 ? 16.484 11.883 11.719 1 96.5 83 GLY A N 1
ATOM 618 C CA . GLY A 1 83 ? 17.516 12.445 10.867 1 96.5 83 GLY A CA 1
ATOM 619 C C . GLY A 1 83 ? 17.047 12.656 9.438 1 96.5 83 GLY A C 1
ATOM 620 O O . GLY A 1 83 ? 17.859 12.602 8.5 1 96.5 83 GLY A O 1
ATOM 621 N N . PHE A 1 84 ? 15.734 12.844 9.297 1 97.62 84 PHE A N 1
ATOM 622 C CA . PHE A 1 84 ? 15.227 13.086 7.953 1 97.62 84 PHE A CA 1
ATOM 623 C C . PHE A 1 84 ? 15.703 14.438 7.43 1 97.62 84 PHE A C 1
ATOM 625 O O . PHE A 1 84 ? 15.445 15.477 8.039 1 97.62 84 PHE A O 1
ATOM 632 N N . ALA A 1 85 ? 16.281 14.414 6.289 1 95.19 85 ALA A N 1
ATOM 633 C CA . ALA A 1 85 ? 16.938 15.609 5.773 1 95.19 85 ALA A CA 1
ATOM 634 C C . ALA A 1 85 ? 16.125 16.234 4.641 1 95.19 85 ALA A C 1
ATOM 636 O O . ALA A 1 85 ? 16.453 17.312 4.156 1 95.19 85 ALA A O 1
ATOM 637 N N . GLY A 1 86 ? 15.156 15.516 4.164 1 96.25 86 GLY A N 1
ATOM 638 C CA . GLY A 1 86 ? 14.352 16.047 3.076 1 96.25 86 GLY A CA 1
ATOM 639 C C . GLY A 1 86 ? 13.367 17.109 3.527 1 96.25 86 GLY A C 1
ATOM 640 O O . GLY A 1 86 ? 13.328 17.469 4.703 1 96.25 86 GLY A O 1
ATOM 641 N N . LYS A 1 87 ? 12.617 17.562 2.605 1 98.25 87 LYS A N 1
ATOM 642 C CA . LYS A 1 87 ? 11.578 18.547 2.914 1 98.25 87 LYS A CA 1
ATOM 643 C C . LYS A 1 87 ? 10.32 17.859 3.438 1 98.25 87 LYS A C 1
ATOM 645 O O . LYS A 1 87 ? 9.922 16.812 2.93 1 98.25 87 LYS A O 1
ATOM 650 N N . ALA A 1 88 ? 9.812 18.438 4.449 1 98.75 88 ALA A N 1
ATOM 651 C CA . ALA A 1 88 ? 8.531 17.969 4.98 1 98.75 88 ALA A CA 1
ATOM 652 C C . ALA A 1 88 ? 7.59 19.141 5.242 1 98.75 88 ALA A C 1
ATOM 654 O O . ALA A 1 88 ? 7.938 20.078 5.973 1 98.75 88 ALA A O 1
ATOM 655 N N . ASP A 1 89 ? 6.453 19.109 4.59 1 98.75 89 ASP A N 1
ATOM 656 C CA . ASP A 1 89 ? 5.387 20.047 4.891 1 98.75 89 ASP A CA 1
ATOM 657 C C . ASP A 1 89 ? 4.395 19.453 5.891 1 98.75 89 ASP A C 1
ATOM 659 O O . ASP A 1 89 ? 4.094 18.266 5.844 1 98.75 89 ASP A O 1
ATOM 663 N N . PHE A 1 90 ? 3.992 20.266 6.742 1 98.62 90 PHE A N 1
ATOM 664 C CA . PHE A 1 90 ? 3.025 19.859 7.758 1 98.62 90 PHE A CA 1
ATOM 665 C C . PHE A 1 90 ? 1.717 20.625 7.59 1 98.62 90 PHE A C 1
ATOM 667 O O . PHE A 1 90 ? 1.693 21.859 7.664 1 98.62 90 PHE A O 1
ATOM 674 N N . VAL A 1 91 ? 0.618 19.859 7.379 1 97.75 91 VAL A N 1
ATOM 675 C CA . VAL A 1 91 ? -0.65 20.469 6.988 1 97.75 91 VAL A CA 1
ATOM 676 C C . VAL A 1 91 ? -1.753 20.031 7.945 1 97.75 91 VAL A C 1
ATOM 678 O O . VAL A 1 91 ? -1.85 18.844 8.289 1 97.75 91 VAL A O 1
ATOM 681 N N . GLU A 1 92 ? -2.482 20.938 8.398 1 96.94 92 GLU A N 1
ATOM 682 C CA . GLU A 1 92 ? -3.691 20.672 9.172 1 96.94 92 GLU A CA 1
ATOM 683 C C . GLU A 1 92 ? -4.945 20.938 8.344 1 96.94 92 GLU A C 1
ATOM 685 O O . GLU A 1 92 ? -5.047 21.953 7.664 1 96.94 92 GLU A O 1
ATOM 690 N N . LYS A 1 93 ? -5.848 20.016 8.375 1 95.62 93 LYS A N 1
ATOM 691 C CA . LYS A 1 93 ? -7.125 20.172 7.688 1 95.62 93 LYS A CA 1
ATOM 692 C C . LYS A 1 93 ? -8.289 19.828 8.609 1 95.62 93 LYS A C 1
ATOM 694 O O . LYS A 1 93 ? -8.109 19.156 9.625 1 95.62 93 LYS A O 1
ATOM 699 N N . GLU A 1 94 ? -9.477 20.391 8.312 1 93.31 94 GLU A N 1
ATOM 700 C CA . GLU A 1 94 ? -10.711 20.109 9.047 1 93.31 94 GLU A CA 1
ATOM 701 C C . GLU A 1 94 ? -11.789 19.547 8.125 1 93.31 94 GLU A C 1
ATOM 703 O O . GLU A 1 94 ? -12.078 20.125 7.078 1 93.31 94 GLU A O 1
ATOM 708 N N . GLY A 1 95 ? -12.297 18.375 8.461 1 94.12 95 GLY A N 1
ATOM 709 C CA . GLY A 1 95 ? -13.336 17.766 7.652 1 94.12 95 GLY A CA 1
ATOM 710 C C . GLY A 1 95 ? -13.219 16.25 7.57 1 94.12 95 GLY A C 1
ATOM 711 O O . GLY A 1 95 ? -12.797 15.609 8.531 1 94.12 95 GLY A O 1
ATOM 712 N N . ASN A 1 96 ? -13.734 15.672 6.48 1 95.5 96 ASN A N 1
ATOM 713 C CA . ASN A 1 96 ? -13.664 14.227 6.277 1 95.5 96 ASN A CA 1
ATOM 714 C C . ASN A 1 96 ? -12.242 13.773 5.953 1 95.5 96 ASN A C 1
ATOM 716 O O . ASN A 1 96 ? -11.672 14.188 4.941 1 95.5 96 ASN A O 1
ATOM 720 N N . ALA A 1 97 ? -11.75 12.914 6.715 1 96.88 97 ALA A N 1
ATOM 721 C CA . ALA A 1 97 ? -10.336 12.547 6.66 1 96.88 97 ALA A CA 1
ATOM 722 C C . ALA A 1 97 ? -9.977 11.953 5.305 1 96.88 97 ALA A C 1
ATOM 724 O O . ALA A 1 97 ? -9.031 12.406 4.648 1 96.88 97 ALA A O 1
ATOM 725 N N . ALA A 1 98 ? -10.734 10.992 4.852 1 98.12 98 ALA A N 1
ATOM 726 C CA . ALA A 1 98 ? -10.398 10.32 3.602 1 98.12 98 ALA A CA 1
ATOM 727 C C . ALA A 1 98 ? -10.445 11.289 2.426 1 98.12 98 ALA A C 1
ATOM 729 O O . ALA A 1 98 ? -9.531 11.32 1.602 1 98.12 98 ALA A O 1
ATOM 730 N N . GLU A 1 99 ? -11.477 12.117 2.389 1 98.25 99 GLU A N 1
ATOM 731 C CA . GLU A 1 99 ? -11.641 13.086 1.31 1 98.25 99 GLU A CA 1
ATOM 732 C C . GLU A 1 99 ? -10.492 14.086 1.289 1 98.25 99 GLU A C 1
ATOM 734 O O . GLU A 1 99 ? -9.969 14.414 0.223 1 98.25 99 GLU A O 1
ATOM 739 N N . LEU A 1 100 ? -10.117 14.484 2.432 1 98.5 100 LEU A N 1
ATOM 740 C CA . LEU A 1 100 ? -9.102 15.531 2.516 1 98.5 100 LEU A CA 1
ATOM 741 C C . LEU A 1 100 ? -7.715 14.969 2.24 1 98.5 100 LEU A C 1
ATOM 743 O O . LEU A 1 100 ? -6.871 15.648 1.648 1 98.5 100 LEU A O 1
ATOM 747 N N . ILE A 1 101 ? -7.445 13.75 2.643 1 98.75 101 ILE A N 1
ATOM 748 C CA . ILE A 1 101 ? -6.18 13.102 2.322 1 98.75 101 ILE A CA 1
ATOM 749 C C . ILE A 1 101 ? -6.039 12.969 0.809 1 98.75 101 ILE A C 1
ATOM 751 O O . ILE A 1 101 ? -4.992 13.297 0.243 1 98.75 101 ILE A O 1
ATOM 755 N N . LEU A 1 102 ? -7.105 12.539 0.142 1 98.81 102 LEU A N 1
ATOM 756 C CA . LEU A 1 102 ? -7.102 12.406 -1.311 1 98.81 102 LEU A CA 1
ATOM 757 C C . LEU A 1 102 ? -6.949 13.766 -1.985 1 98.81 102 LEU A C 1
ATOM 759 O O . LEU A 1 102 ? -6.23 13.891 -2.979 1 98.81 102 LEU A O 1
ATOM 763 N N . SER A 1 103 ? -7.613 14.758 -1.426 1 98.81 103 SER A N 1
ATOM 764 C CA . SER A 1 103 ? -7.523 16.109 -1.961 1 98.81 103 SER A CA 1
ATOM 765 C C . SER A 1 103 ? -6.109 16.656 -1.835 1 98.81 103 SER A C 1
ATOM 767 O O . SER A 1 103 ? -5.586 17.266 -2.773 1 98.81 103 SER A O 1
ATOM 769 N N . VAL A 1 104 ? -5.484 16.438 -0.668 1 98.75 104 VAL A N 1
ATOM 770 C CA . VAL A 1 104 ? -4.117 16.891 -0.448 1 98.75 104 VAL A CA 1
ATOM 771 C C . VAL A 1 104 ? -3.178 16.188 -1.432 1 98.75 104 VAL A C 1
ATOM 773 O O . VAL A 1 104 ? -2.293 16.828 -2.01 1 98.75 104 VAL A O 1
ATOM 776 N N . ALA A 1 105 ? -3.332 14.906 -1.637 1 98.75 105 ALA A N 1
ATOM 777 C CA . ALA A 1 105 ? -2.498 14.164 -2.578 1 98.75 105 ALA A CA 1
ATOM 778 C C . ALA A 1 105 ? -2.58 14.766 -3.977 1 98.75 105 ALA A C 1
ATOM 780 O O . ALA A 1 105 ? -1.558 14.953 -4.641 1 98.75 105 ALA A O 1
ATOM 781 N N . ARG A 1 106 ? -3.789 15.102 -4.406 1 98.56 106 ARG A N 1
ATOM 782 C CA . ARG A 1 106 ? -3.998 15.672 -5.73 1 98.56 106 ARG A CA 1
ATOM 783 C C . ARG A 1 106 ? -3.387 17.062 -5.824 1 98.56 106 ARG A C 1
ATOM 785 O O . ARG A 1 106 ? -2.643 17.359 -6.762 1 98.56 106 ARG A O 1
ATOM 792 N N . LYS A 1 107 ? -3.693 17.891 -4.879 1 98.5 107 LYS A N 1
ATOM 793 C CA . LYS A 1 107 ? -3.275 19.297 -4.895 1 98.5 107 LYS A CA 1
ATOM 794 C C . LYS A 1 107 ? -1.756 19.406 -4.848 1 98.5 107 LYS A C 1
ATOM 796 O O . LYS A 1 107 ? -1.18 20.312 -5.477 1 98.5 107 LYS A O 1
ATOM 801 N N . GLU A 1 108 ? -1.109 18.562 -4.062 1 98.31 108 GLU A N 1
ATOM 802 C CA . GLU A 1 108 ? 0.335 18.641 -3.865 1 98.31 108 GLU A CA 1
ATOM 803 C C . GLU A 1 108 ? 1.086 17.938 -4.996 1 98.31 108 GLU A C 1
ATOM 805 O O . GLU A 1 108 ? 2.316 18 -5.059 1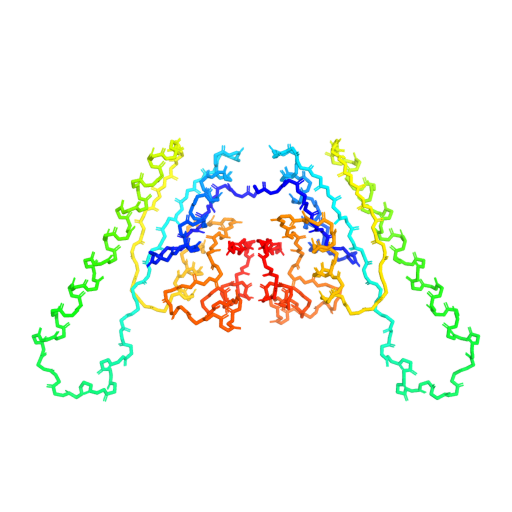 98.31 108 GLU A O 1
ATOM 810 N N . GLY A 1 109 ? 0.342 17.25 -5.898 1 98.38 109 GLY A N 1
ATOM 811 C CA . GLY A 1 109 ? 1.015 16.469 -6.918 1 98.38 109 GLY A CA 1
ATOM 812 C C . GLY A 1 109 ? 1.821 15.312 -6.352 1 98.38 109 GLY A C 1
ATOM 813 O O . GLY A 1 109 ? 2.936 15.039 -6.805 1 98.38 109 GLY A O 1
ATOM 814 N N . ALA A 1 110 ? 1.311 14.68 -5.277 1 98.81 110 ALA A N 1
ATOM 815 C CA . ALA A 1 110 ? 1.983 13.547 -4.645 1 98.81 110 ALA A CA 1
ATOM 816 C C . ALA A 1 110 ? 1.977 12.328 -5.555 1 98.81 110 ALA A C 1
ATOM 818 O O . ALA A 1 110 ? 1.089 12.18 -6.398 1 98.81 110 ALA A O 1
ATOM 819 N N . ASP A 1 111 ? 2.986 11.492 -5.367 1 98.81 111 ASP A N 1
ATOM 820 C CA . ASP A 1 111 ? 3.057 10.297 -6.199 1 98.81 111 ASP A CA 1
ATOM 821 C C . ASP A 1 111 ? 2.871 9.031 -5.359 1 98.81 111 ASP A C 1
ATOM 823 O O . ASP A 1 111 ? 2.949 7.918 -5.879 1 98.81 111 ASP A O 1
ATOM 827 N N . SER A 1 112 ? 2.602 9.195 -4.055 1 98.88 112 SER A N 1
ATOM 828 C CA . SER A 1 112 ? 2.279 8.062 -3.191 1 98.88 112 SER A CA 1
ATOM 829 C C . SER A 1 112 ? 1.686 8.531 -1.866 1 98.88 112 SER A C 1
ATOM 831 O O . SER A 1 112 ? 1.866 9.68 -1.471 1 98.88 112 SER A O 1
ATOM 833 N N . VAL A 1 113 ? 0.911 7.68 -1.255 1 98.94 113 VAL A N 1
ATOM 834 C CA . VAL A 1 113 ? 0.436 7.832 0.116 1 98.94 113 VAL A CA 1
ATOM 835 C C . VAL A 1 113 ? 0.998 6.711 0.987 1 98.94 113 VAL A C 1
ATOM 837 O O . VAL A 1 113 ? 1.014 5.547 0.577 1 98.94 113 VAL A O 1
ATOM 840 N N . VAL A 1 114 ? 1.519 7.035 2.109 1 98.94 114 VAL A N 1
ATOM 841 C CA . VAL A 1 114 ? 1.919 6.074 3.129 1 98.94 114 VAL A CA 1
ATOM 842 C C . VAL A 1 114 ? 1.119 6.312 4.406 1 98.94 114 VAL A C 1
ATOM 844 O O . VAL A 1 114 ? 1.196 7.387 5.004 1 98.94 114 VAL A O 1
ATOM 847 N N . MET A 1 115 ? 0.341 5.293 4.789 1 98.88 115 MET A N 1
ATOM 848 C CA . MET A 1 115 ? -0.549 5.535 5.922 1 98.88 115 MET A CA 1
ATOM 849 C C . MET A 1 115 ? -0.685 4.285 6.781 1 98.88 115 MET A C 1
ATOM 851 O O . MET A 1 115 ? -0.372 3.18 6.336 1 98.88 115 MET A O 1
ATOM 855 N N . GLY A 1 116 ? -1.087 4.496 8.008 1 98.12 116 GLY A N 1
ATOM 856 C CA . GLY A 1 116 ? -1.381 3.383 8.898 1 98.12 116 GLY A CA 1
ATOM 857 C C . GLY A 1 116 ? -2.676 2.672 8.555 1 98.12 116 GLY A C 1
ATOM 858 O O . GLY A 1 116 ? -3.596 3.279 8 1 98.12 116 GLY A O 1
ATOM 859 N N . SER A 1 117 ? -2.793 1.467 8.953 1 97.06 117 SER A N 1
ATOM 860 C CA . SER A 1 117 ? -3.98 0.665 8.68 1 97.06 117 SER A CA 1
ATOM 861 C C . SER A 1 117 ? -5.117 1.006 9.633 1 97.06 117 SER A C 1
ATOM 863 O O . SER A 1 117 ? -6.285 0.768 9.328 1 97.06 117 SER A O 1
ATOM 865 N N . ARG A 1 118 ? -4.691 1.474 10.828 1 94.44 118 ARG A N 1
ATOM 866 C CA . ARG A 1 118 ? -5.68 1.765 11.859 1 94.44 118 ARG A CA 1
ATOM 867 C C . ARG A 1 118 ? -5.395 3.105 12.531 1 94.44 118 ARG A C 1
ATOM 869 O O . ARG A 1 118 ? -4.242 3.539 12.602 1 94.44 118 ARG A O 1
ATOM 876 N N . GLY A 1 119 ? -6.496 3.701 13.016 1 92.5 119 GLY A N 1
ATOM 877 C CA . GLY A 1 119 ? -6.395 4.957 13.742 1 92.5 119 GLY A CA 1
ATOM 878 C C . GLY A 1 119 ? -6.574 4.789 15.242 1 92.5 119 GLY A C 1
ATOM 879 O O . GLY A 1 119 ? -6.113 3.807 15.828 1 92.5 119 GLY A O 1
ATOM 880 N N . LEU A 1 120 ? -7.191 5.738 15.758 1 89 120 LEU A N 1
ATOM 881 C CA . LEU A 1 120 ? -7.277 5.84 17.203 1 89 120 LEU A CA 1
ATOM 882 C C . LEU A 1 120 ? -8.438 5.008 17.75 1 89 120 LEU A C 1
ATOM 884 O O . LEU A 1 120 ? -8.508 4.73 18.953 1 89 120 LEU A O 1
ATOM 888 N N . SER A 1 121 ? -9.43 4.645 16.844 1 81.75 121 SER A N 1
ATOM 889 C CA . SER A 1 121 ? -10.633 3.973 17.328 1 81.75 121 SER A CA 1
ATOM 890 C C . SER A 1 121 ? -10.289 2.691 18.078 1 81.75 121 SER A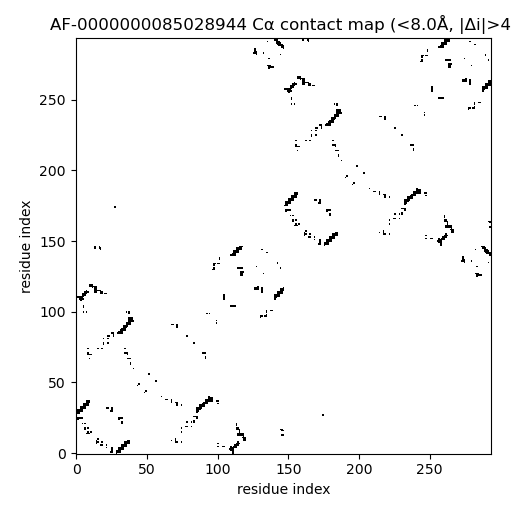 C 1
ATOM 892 O O . SER A 1 121 ? -11.008 2.281 19 1 81.75 121 SER A O 1
ATOM 894 N N . GLY A 1 122 ? -9.219 2.141 17.922 1 69.19 122 GLY A N 1
ATOM 895 C CA . GLY A 1 122 ? -8.766 0.977 18.672 1 69.19 122 GLY A CA 1
ATOM 896 C C . GLY A 1 122 ? -9.555 -0.281 18.344 1 69.19 122 GLY A C 1
ATOM 897 O O . GLY A 1 122 ? -9.391 -1.308 19 1 69.19 122 GLY A O 1
ATOM 898 N N . ILE A 1 123 ? -10.5 -0.187 17.516 1 71 123 ILE A N 1
ATOM 899 C CA . ILE A 1 123 ? -11.266 -1.386 17.188 1 71 123 ILE A CA 1
ATOM 900 C C . ILE A 1 123 ? -10.375 -2.404 16.5 1 71 123 ILE A C 1
ATOM 902 O O . ILE A 1 123 ? -9.906 -2.17 15.375 1 71 123 ILE A O 1
ATOM 906 N N . THR A 1 124 ? -10.117 -3.49 17.172 1 73.31 124 THR A N 1
ATOM 907 C CA . THR A 1 124 ? -9.094 -4.445 16.766 1 73.31 124 THR A CA 1
ATOM 908 C C . THR A 1 124 ? -9.68 -5.496 15.82 1 73.31 124 THR A C 1
ATOM 910 O O . THR A 1 124 ? -8.938 -6.293 15.234 1 73.31 124 THR A O 1
ATOM 913 N N . GLU A 1 125 ? -11.031 -5.453 15.672 1 75 125 GLU A N 1
ATOM 914 C CA . GLU A 1 125 ? -11.68 -6.496 14.883 1 75 125 GLU A CA 1
ATOM 915 C C . GLU A 1 125 ? -11.352 -6.352 13.406 1 75 125 GLU A C 1
ATOM 917 O O . GLU A 1 125 ? -11.383 -7.332 12.656 1 75 125 GLU A O 1
ATOM 922 N N . PHE A 1 126 ? -11.023 -5.109 13.172 1 76.06 126 PHE A N 1
ATOM 923 C CA . PHE A 1 126 ? -10.734 -4.891 11.758 1 76.06 126 PHE A CA 1
ATOM 924 C C . PHE A 1 126 ? -9.242 -4.637 11.547 1 76.06 126 PHE A C 1
ATOM 926 O O . PHE A 1 126 ? -8.617 -3.908 12.32 1 76.06 126 PHE A O 1
ATOM 933 N N . LEU A 1 127 ? -8.758 -5.211 10.461 1 87.94 127 LEU A N 1
ATOM 934 C CA . LEU A 1 127 ? -7.336 -5.039 10.195 1 87.94 127 LEU A CA 1
ATOM 935 C C . LEU A 1 127 ? -7.082 -3.76 9.406 1 87.94 127 LEU A C 1
ATOM 937 O O . LEU A 1 127 ? -5.941 -3.301 9.305 1 87.94 127 LEU A O 1
ATOM 941 N N . LEU A 1 128 ? -8.203 -3.227 8.953 1 94.69 128 LEU A N 1
ATOM 942 C CA . LEU A 1 128 ? -8.078 -1.999 8.172 1 94.69 128 LEU A CA 1
ATOM 943 C C . LEU A 1 128 ? -9.148 -0.991 8.562 1 94.69 128 LEU A C 1
ATOM 945 O O . LEU A 1 128 ? -10.344 -1.318 8.578 1 94.69 128 LEU A O 1
ATOM 949 N N . GLY A 1 129 ? -8.758 0.188 8.922 1 95 129 GLY A N 1
ATOM 950 C CA . GLY A 1 129 ? -9.68 1.233 9.336 1 95 129 GLY A CA 1
ATOM 951 C C . GLY A 1 129 ? -10.453 1.837 8.18 1 95 129 GLY A C 1
ATOM 952 O O . GLY A 1 129 ? -10.109 1.631 7.016 1 95 129 GLY A O 1
ATOM 953 N N . SER A 1 130 ? -11.461 2.627 8.516 1 93.88 130 SER A N 1
ATOM 954 C CA . SER A 1 130 ? -12.383 3.189 7.535 1 93.88 130 SER A CA 1
ATOM 955 C C . SER A 1 130 ? -11.672 4.184 6.621 1 93.88 130 SER A C 1
ATOM 957 O O . SER A 1 130 ? -11.914 4.203 5.414 1 93.88 130 SER A O 1
ATOM 959 N N . VAL A 1 131 ? -10.773 5.004 7.184 1 96.56 131 VAL A N 1
ATOM 960 C CA . VAL A 1 131 ? -10.078 6.004 6.383 1 96.56 131 VAL A CA 1
ATOM 961 C C . VAL A 1 131 ? -9.094 5.316 5.438 1 96.56 131 VAL A C 1
ATOM 963 O O . VAL A 1 131 ? -9.055 5.617 4.242 1 96.56 131 VAL A O 1
ATOM 966 N N . SER A 1 132 ? -8.32 4.379 5.949 1 97.69 132 SER A N 1
ATOM 967 C CA . SER A 1 132 ? -7.371 3.654 5.113 1 97.69 132 SER A CA 1
ATOM 968 C C . SER A 1 132 ? -8.078 2.887 4.008 1 97.69 132 SER A C 1
ATOM 970 O O . SER A 1 132 ? -7.594 2.822 2.877 1 97.69 132 SER A O 1
ATOM 972 N N . THR A 1 133 ? -9.234 2.324 4.348 1 96.75 133 THR A N 1
ATOM 973 C CA . THR A 1 133 ? -10.039 1.624 3.354 1 96.75 133 THR A CA 1
ATOM 974 C C . THR A 1 133 ? -10.422 2.561 2.211 1 96.75 133 THR A C 1
ATOM 976 O O . THR A 1 133 ? -10.188 2.254 1.041 1 96.75 133 THR A O 1
ATOM 979 N N . LYS A 1 134 ? -10.93 3.662 2.516 1 97.31 134 LYS A N 1
ATOM 980 C CA . LYS A 1 134 ? -11.422 4.602 1.513 1 97.31 134 LYS A CA 1
ATOM 981 C C . LYS A 1 134 ? -10.273 5.184 0.694 1 97.31 134 LYS A C 1
ATOM 983 O O . LYS A 1 134 ? -10.367 5.297 -0.53 1 97.31 134 LYS A O 1
ATOM 988 N N . VAL A 1 135 ? -9.195 5.539 1.364 1 98.44 135 VAL A N 1
ATOM 989 C CA . VAL A 1 135 ? -8.062 6.113 0.651 1 98.44 135 VAL A CA 1
ATOM 990 C C . VAL A 1 135 ? -7.484 5.082 -0.319 1 98.44 135 VAL A C 1
ATOM 992 O O . VAL A 1 135 ? -7.211 5.398 -1.479 1 98.44 135 VAL A O 1
ATOM 995 N N . THR A 1 136 ? -7.312 3.857 0.129 1 98.12 136 THR A N 1
ATOM 996 C CA . THR A 1 136 ? -6.77 2.818 -0.741 1 98.12 136 THR A CA 1
ATOM 997 C C . THR A 1 136 ? -7.695 2.572 -1.929 1 98.12 136 THR A C 1
ATOM 999 O O . THR A 1 136 ? -7.23 2.379 -3.055 1 98.12 136 THR A O 1
ATOM 1002 N N . GLN A 1 137 ? -8.945 2.619 -1.69 1 96.44 137 GLN A N 1
ATOM 1003 C CA . GLN A 1 137 ? -9.945 2.334 -2.717 1 96.44 137 GLN A CA 1
ATOM 1004 C C . GLN A 1 137 ? -9.977 3.432 -3.777 1 96.44 137 GLN A C 1
ATOM 1006 O O . GLN A 1 137 ? -10.086 3.148 -4.969 1 96.44 137 GLN A O 1
ATOM 1011 N N . TYR A 1 138 ? -9.734 4.691 -3.369 1 97.06 138 TYR A N 1
ATOM 1012 C CA . TYR A 1 138 ? -10.094 5.781 -4.273 1 97.06 138 TYR A CA 1
ATOM 1013 C C . TYR A 1 138 ? -8.852 6.539 -4.727 1 97.06 138 TYR A C 1
ATOM 1015 O O . TYR A 1 138 ? -8.922 7.371 -5.633 1 97.06 138 TYR A O 1
ATOM 1023 N N . ALA A 1 139 ? -7.746 6.289 -4.074 1 97.62 139 ALA A N 1
ATOM 1024 C CA . ALA A 1 139 ? -6.527 6.965 -4.512 1 97.62 139 ALA A CA 1
ATOM 1025 C C . ALA A 1 139 ? -6.176 6.59 -5.949 1 97.62 139 ALA A C 1
ATOM 1027 O O . ALA A 1 139 ? -6.32 5.43 -6.348 1 97.62 139 ALA A O 1
ATOM 1028 N N . GLU A 1 140 ? -5.645 7.508 -6.691 1 96.12 140 GLU A N 1
ATOM 1029 C CA . GLU A 1 140 ? -5.199 7.281 -8.062 1 96.12 140 GLU A CA 1
ATOM 1030 C C . GLU A 1 140 ? -3.691 7.059 -8.125 1 96.12 140 GLU A C 1
ATOM 1032 O O . GLU A 1 140 ? -3.127 6.875 -9.203 1 96.12 140 GLU A O 1
ATOM 1037 N N . ILE A 1 141 ? -3.074 7.16 -7.023 1 98 141 ILE A N 1
ATOM 1038 C CA . ILE A 1 141 ? -1.637 6.957 -6.879 1 98 141 ILE A CA 1
ATOM 1039 C C . ILE A 1 141 ? -1.374 5.793 -5.926 1 98 141 ILE A C 1
ATOM 1041 O O . ILE A 1 141 ? -2.264 5.383 -5.176 1 98 141 ILE A O 1
ATOM 1045 N N . PRO A 1 142 ? -0.186 5.242 -5.891 1 98.75 142 PRO A N 1
ATOM 1046 C CA . PRO A 1 142 ? 0.144 4.121 -5.004 1 98.75 142 PRO A CA 1
ATOM 1047 C C . PRO A 1 142 ? -0.086 4.449 -3.531 1 98.75 142 PRO A C 1
ATOM 1049 O O . PRO A 1 142 ? 0.167 5.574 -3.098 1 98.75 142 PRO A O 1
ATOM 1052 N N . VAL A 1 143 ? -0.625 3.461 -2.787 1 98.94 143 VAL A N 1
ATOM 1053 C CA . VAL A 1 143 ? -0.853 3.6 -1.352 1 98.94 143 VAL A CA 1
ATOM 1054 C C . VAL A 1 143 ? -0.151 2.465 -0.606 1 98.94 143 VAL A C 1
ATOM 1056 O O . VAL A 1 143 ? -0.374 1.289 -0.9 1 98.94 143 VAL A O 1
ATOM 1059 N N . LEU A 1 144 ? 0.729 2.824 0.275 1 98.94 144 LEU A N 1
ATOM 1060 C CA . LEU A 1 144 ? 1.313 1.861 1.203 1 98.94 144 LEU A CA 1
ATOM 1061 C C . LEU A 1 144 ? 0.586 1.889 2.543 1 98.94 144 LEU A C 1
ATOM 1063 O O . LEU A 1 144 ? 0.594 2.908 3.238 1 98.94 144 LEU A O 1
ATOM 1067 N N . VAL A 1 145 ? -0.067 0.78 2.826 1 98.81 145 VAL A N 1
ATOM 1068 C CA . VAL A 1 145 ? -0.732 0.619 4.113 1 98.81 145 VAL A CA 1
ATOM 1069 C C . VAL A 1 145 ? 0.196 -0.106 5.086 1 98.81 145 VAL A C 1
ATOM 1071 O O . VAL A 1 145 ? 0.509 -1.283 4.895 1 98.81 145 VAL A O 1
ATOM 1074 N N . VAL A 1 146 ? 0.571 0.61 6.109 1 98.38 146 VAL A N 1
ATOM 1075 C CA . VAL A 1 146 ? 1.467 0.087 7.137 1 98.38 146 VAL A CA 1
ATOM 1076 C C . VAL A 1 146 ? 0.65 -0.526 8.273 1 98.38 146 VAL A C 1
ATOM 1078 O O . VAL A 1 146 ? -0.436 -0.041 8.594 1 98.38 146 VAL A O 1
ATOM 1081 N N . LYS A 1 147 ? 1.241 -1.574 8.836 1 94.12 147 LYS A N 1
ATOM 1082 C CA . LYS A 1 147 ? 0.5 -2.32 9.852 1 94.12 147 LYS A CA 1
ATOM 1083 C C . LYS A 1 147 ? 1.253 -2.344 11.172 1 94.12 147 LYS A C 1
ATOM 1085 O O . LYS A 1 147 ? 2.477 -2.189 11.203 1 94.12 147 LYS A O 1
ATOM 1090 N N . MET B 1 1 ? 11.859 -3.109 6.75 1 93.12 1 MET B N 1
ATOM 1091 C CA . MET B 1 1 ? 10.789 -3.287 5.773 1 93.12 1 MET B CA 1
ATOM 1092 C C . MET B 1 1 ? 11.359 -3.523 4.379 1 93.12 1 MET B C 1
ATOM 1094 O O . MET B 1 1 ? 12.461 -3.07 4.07 1 93.12 1 MET B O 1
ATOM 1098 N N . PHE B 1 2 ? 10.711 -4.316 3.506 1 98 2 PHE B N 1
ATOM 1099 C CA . PHE B 1 2 ? 10.992 -4.676 2.119 1 98 2 PHE B CA 1
ATOM 1100 C C . PHE B 1 2 ? 12.203 -5.598 2.031 1 98 2 PHE B C 1
ATOM 1102 O O . PHE B 1 2 ? 13.047 -5.43 1.153 1 98 2 PHE B O 1
ATOM 1109 N N . GLN B 1 3 ? 12.367 -6.465 3.018 1 98.44 3 GLN B N 1
ATOM 1110 C CA . GLN B 1 3 ? 13.422 -7.473 2.998 1 98.44 3 GLN B CA 1
ATOM 1111 C C . GLN B 1 3 ? 12.969 -8.727 2.26 1 98.44 3 GLN B C 1
ATOM 1113 O O . GLN B 1 3 ? 13.781 -9.445 1.679 1 98.44 3 GLN B O 1
ATOM 1118 N N . LYS B 1 4 ? 11.766 -9.078 2.359 1 98.88 4 LYS B N 1
ATOM 1119 C CA . LYS B 1 4 ? 11.125 -10.156 1.611 1 98.88 4 LYS B CA 1
ATOM 1120 C C . LYS B 1 4 ? 9.734 -9.742 1.139 1 98.88 4 LYS B C 1
ATOM 1122 O O . LYS B 1 4 ? 8.797 -9.664 1.939 1 98.88 4 LYS B O 1
ATOM 1127 N N . ILE B 1 5 ? 9.594 -9.523 -0.164 1 98.94 5 ILE B N 1
ATOM 1128 C CA . ILE B 1 5 ? 8.406 -8.906 -0.736 1 98.94 5 ILE B CA 1
ATOM 1129 C C . ILE B 1 5 ? 7.629 -9.938 -1.549 1 98.94 5 ILE B C 1
ATOM 1131 O O . ILE B 1 5 ? 8.18 -10.57 -2.453 1 98.94 5 ILE B O 1
ATOM 1135 N N . VAL B 1 6 ? 6.359 -10.125 -1.196 1 98.9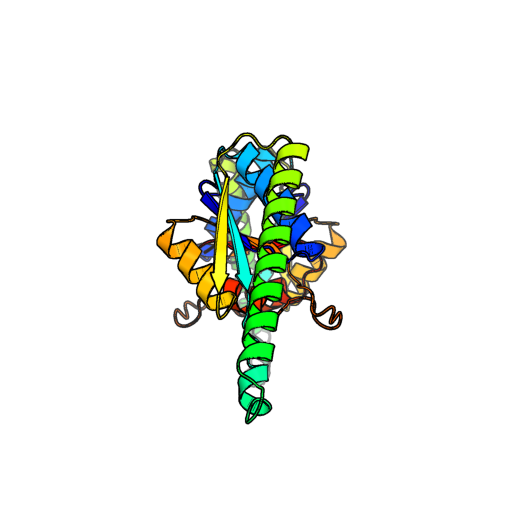4 6 VAL B N 1
ATOM 1136 C CA . VAL B 1 6 ? 5.484 -10.938 -2.031 1 98.94 6 VAL B CA 1
ATOM 1137 C C . VAL B 1 6 ? 4.855 -10.07 -3.117 1 98.94 6 VAL B C 1
ATOM 1139 O O . VAL B 1 6 ? 4.32 -8.992 -2.83 1 98.94 6 VAL B O 1
ATOM 1142 N N . VAL B 1 7 ? 4.926 -10.531 -4.352 1 98.94 7 VAL B N 1
ATOM 1143 C CA . VAL B 1 7 ? 4.406 -9.797 -5.496 1 98.94 7 VAL B CA 1
ATOM 1144 C C . VAL B 1 7 ? 3.488 -10.695 -6.32 1 98.94 7 VAL B C 1
ATOM 1146 O O . VAL B 1 7 ? 3.957 -11.508 -7.113 1 98.94 7 VAL B O 1
ATOM 1149 N N . PRO B 1 8 ? 2.172 -10.531 -6.156 1 98.88 8 PRO B N 1
ATOM 1150 C CA . PRO B 1 8 ? 1.266 -11.258 -7.047 1 98.88 8 PRO B CA 1
ATOM 1151 C C . PRO B 1 8 ? 1.278 -10.719 -8.477 1 98.88 8 PRO B C 1
ATOM 1153 O O . PRO B 1 8 ? 1.234 -9.5 -8.68 1 98.88 8 PRO B O 1
ATOM 1156 N N . VAL B 1 9 ? 1.319 -11.633 -9.445 1 98.69 9 VAL B N 1
ATOM 1157 C CA . VAL B 1 9 ? 1.269 -11.234 -10.844 1 98.69 9 VAL B CA 1
ATOM 1158 C C . VAL B 1 9 ? 0.23 -12.07 -11.586 1 98.69 9 VAL B C 1
ATOM 1160 O O . VAL B 1 9 ? 0.067 -13.266 -11.305 1 98.69 9 VAL B O 1
ATOM 1163 N N . ASP B 1 10 ? -0.474 -11.43 -12.5 1 96.94 10 ASP B N 1
ATOM 1164 C CA . ASP B 1 10 ? -1.483 -12.141 -13.281 1 96.94 10 ASP B CA 1
ATOM 1165 C C . ASP B 1 10 ? -1.383 -11.789 -14.766 1 96.94 10 ASP B C 1
ATOM 1167 O O . ASP B 1 10 ? -2.221 -12.203 -15.562 1 96.94 10 ASP B O 1
ATOM 1171 N N . GLY B 1 11 ? -0.363 -10.969 -15.117 1 97.06 11 GLY B N 1
ATOM 1172 C CA . GLY B 1 11 ? -0.171 -10.547 -16.5 1 97.06 11 GLY B CA 1
ATOM 1173 C C . GLY B 1 11 ? -0.781 -9.195 -16.797 1 97.06 11 GLY B C 1
ATOM 1174 O O . GLY B 1 11 ? -0.635 -8.672 -17.906 1 97.06 11 GLY B O 1
ATOM 1175 N N . SER B 1 12 ? -1.522 -8.594 -15.891 1 96.25 12 SER B N 1
ATOM 1176 C CA . SER B 1 12 ? -2.131 -7.281 -16.094 1 96.25 12 SER B CA 1
ATOM 1177 C C . SER B 1 12 ? -1.086 -6.172 -16.031 1 96.25 12 SER B C 1
ATOM 1179 O O . SER B 1 12 ? 0.011 -6.367 -15.508 1 96.25 12 SER B O 1
ATOM 1181 N N . LYS B 1 13 ? -1.385 -5.027 -16.562 1 95.69 13 LYS B N 1
ATOM 1182 C CA . LYS B 1 13 ? -0.493 -3.873 -16.609 1 95.69 13 LYS B CA 1
ATOM 1183 C C . LYS B 1 13 ? -0.106 -3.428 -15.195 1 95.69 13 LYS B C 1
ATOM 1185 O O . LYS B 1 13 ? 1.064 -3.15 -14.93 1 95.69 13 LYS B O 1
ATOM 1190 N N . THR B 1 14 ? -1.07 -3.42 -14.297 1 96.81 14 THR B N 1
ATOM 1191 C CA . THR B 1 14 ? -0.791 -2.947 -12.945 1 96.81 14 THR B CA 1
ATOM 1192 C C . THR B 1 14 ? 0.046 -3.965 -12.172 1 96.81 14 THR B C 1
ATOM 1194 O O . THR B 1 14 ? 0.854 -3.596 -11.32 1 96.81 14 THR B O 1
ATOM 1197 N N . ALA B 1 15 ? -0.129 -5.258 -12.492 1 98.25 15 ALA B N 1
ATOM 1198 C CA . ALA B 1 15 ? 0.705 -6.281 -11.867 1 98.25 15 ALA B CA 1
ATOM 1199 C C . ALA B 1 15 ? 2.166 -6.125 -12.273 1 98.25 15 ALA B C 1
ATOM 1201 O O . ALA B 1 15 ? 3.07 -6.301 -11.453 1 98.25 15 ALA B O 1
ATOM 1202 N N . TRP B 1 16 ? 2.373 -5.793 -13.547 1 98.56 16 TRP B N 1
ATOM 1203 C CA . TRP B 1 16 ? 3.742 -5.59 -14.008 1 98.56 16 TRP B CA 1
ATOM 1204 C C . TRP B 1 16 ? 4.352 -4.348 -13.375 1 98.56 16 TRP B C 1
ATOM 1206 O O . TRP B 1 16 ? 5.52 -4.355 -12.969 1 98.56 16 TRP B O 1
ATOM 1216 N N . LYS B 1 17 ? 3.584 -3.303 -13.273 1 98.25 17 LYS B N 1
ATOM 1217 C CA . LYS B 1 17 ? 4.059 -2.113 -12.57 1 98.25 17 LYS B CA 1
ATOM 1218 C C . LYS B 1 17 ? 4.422 -2.436 -11.125 1 98.25 17 LYS B C 1
ATOM 1220 O O . LYS B 1 17 ? 5.41 -1.916 -10.602 1 98.25 17 LYS B O 1
ATOM 1225 N N . ALA B 1 18 ? 3.586 -3.285 -10.516 1 98.81 18 ALA B N 1
ATOM 1226 C CA . ALA B 1 18 ? 3.859 -3.701 -9.141 1 98.81 18 ALA B CA 1
ATOM 1227 C C . ALA B 1 18 ? 5.172 -4.477 -9.055 1 98.81 18 ALA B C 1
ATOM 1229 O O . ALA B 1 18 ? 5.953 -4.281 -8.125 1 98.81 18 ALA B O 1
ATOM 1230 N N . LEU B 1 19 ? 5.406 -5.324 -10.016 1 98.88 19 LEU B N 1
ATOM 1231 C CA . LEU B 1 19 ? 6.648 -6.086 -10.031 1 98.88 19 LEU B CA 1
ATOM 1232 C C . LEU B 1 19 ? 7.852 -5.156 -10.188 1 98.88 19 LEU B C 1
ATOM 1234 O O . LEU B 1 19 ? 8.852 -5.312 -9.484 1 98.88 19 LEU B O 1
ATOM 1238 N N . ASP B 1 20 ? 7.734 -4.199 -11.094 1 98.56 20 ASP B N 1
ATOM 1239 C CA . ASP B 1 20 ? 8.805 -3.23 -11.289 1 98.56 20 ASP B CA 1
ATOM 1240 C C . ASP B 1 20 ? 9.07 -2.436 -10.008 1 98.56 20 ASP B C 1
ATOM 1242 O O . ASP B 1 20 ? 10.219 -2.219 -9.633 1 98.56 20 ASP B O 1
ATOM 1246 N N . THR B 1 21 ? 8.047 -2.047 -9.383 1 98.56 21 THR B N 1
ATOM 1247 C CA . THR B 1 21 ? 8.148 -1.296 -8.133 1 98.56 21 THR B CA 1
ATOM 1248 C C . THR B 1 21 ? 8.805 -2.141 -7.047 1 98.56 21 THR B C 1
ATOM 1250 O O . THR B 1 21 ? 9.695 -1.666 -6.336 1 98.56 21 THR B O 1
ATOM 1253 N N . ALA B 1 22 ? 8.352 -3.395 -6.941 1 98.88 22 ALA B N 1
ATOM 1254 C CA . ALA B 1 22 ? 8.914 -4.305 -5.945 1 98.88 22 ALA B CA 1
ATOM 1255 C C . ALA B 1 22 ? 10.398 -4.531 -6.184 1 98.88 22 ALA B C 1
ATOM 1257 O O . ALA B 1 22 ? 11.188 -4.582 -5.234 1 98.88 22 ALA B O 1
ATOM 1258 N N . ALA B 1 23 ? 10.758 -4.641 -7.418 1 98.69 23 ALA B N 1
ATOM 1259 C CA . ALA B 1 23 ? 12.164 -4.824 -7.762 1 98.69 23 ALA B CA 1
ATOM 1260 C C . ALA B 1 23 ? 13 -3.615 -7.336 1 98.69 23 ALA B C 1
ATOM 1262 O O . ALA B 1 23 ? 14.094 -3.77 -6.793 1 98.69 23 ALA B O 1
ATOM 1263 N N . SER B 1 24 ? 12.508 -2.463 -7.637 1 97.81 24 SER B N 1
ATOM 1264 C CA . SER B 1 24 ? 13.188 -1.235 -7.23 1 97.81 24 SER B CA 1
ATOM 1265 C C . SER B 1 24 ? 13.352 -1.171 -5.715 1 97.81 24 SER B C 1
ATOM 1267 O O . SER B 1 24 ? 14.445 -0.903 -5.215 1 97.81 24 SER B O 1
ATOM 1269 N N . LEU B 1 25 ? 12.273 -1.479 -4.988 1 98.31 25 LEU B N 1
ATOM 1270 C CA . LEU B 1 25 ? 12.297 -1.461 -3.527 1 98.31 25 LEU B CA 1
ATOM 1271 C C . LEU B 1 25 ? 13.289 -2.486 -2.988 1 98.31 25 LEU B C 1
ATOM 1273 O O . LEU B 1 25 ? 14.133 -2.162 -2.148 1 98.31 25 LEU B O 1
ATOM 1277 N N . ALA B 1 26 ? 13.172 -3.701 -3.488 1 98.25 26 ALA B N 1
ATOM 1278 C CA . ALA B 1 26 ? 14.078 -4.758 -3.045 1 98.25 26 ALA B CA 1
ATOM 1279 C C . ALA B 1 26 ? 15.531 -4.391 -3.338 1 98.25 26 ALA B C 1
ATOM 1281 O O . ALA B 1 26 ? 16.422 -4.68 -2.535 1 98.25 26 ALA B O 1
ATOM 1282 N N . GLY B 1 27 ? 15.727 -3.764 -4.484 1 96.75 27 GLY B N 1
ATOM 1283 C CA . GLY B 1 27 ? 17.078 -3.314 -4.82 1 96.75 27 GLY B CA 1
ATOM 1284 C C . GLY B 1 27 ? 17.609 -2.277 -3.855 1 96.75 27 GLY B C 1
ATOM 1285 O O . GLY B 1 27 ? 18.781 -2.342 -3.455 1 96.75 27 GLY B O 1
ATOM 1286 N N . LYS B 1 28 ? 16.812 -1.352 -3.457 1 95.44 28 LYS B N 1
ATOM 1287 C CA . LYS B 1 28 ? 17.234 -0.271 -2.566 1 95.44 28 LYS B CA 1
ATOM 1288 C C . LYS B 1 28 ? 17.422 -0.776 -1.139 1 95.44 28 LYS B C 1
ATOM 1290 O O . LYS B 1 28 ? 18.281 -0.291 -0.412 1 95.44 28 LYS B O 1
ATOM 1295 N N . TYR B 1 29 ? 16.641 -1.798 -0.744 1 96.94 29 TYR B N 1
ATOM 1296 C CA . TYR B 1 29 ? 16.641 -2.227 0.65 1 96.94 29 TYR B CA 1
ATOM 1297 C C . TYR B 1 29 ? 17.391 -3.537 0.82 1 96.94 29 TYR B C 1
ATOM 1299 O O . TYR B 1 29 ? 17.562 -4.027 1.94 1 96.94 29 TYR B O 1
ATOM 1307 N N . GLY B 1 30 ? 17.859 -4.055 -0.291 1 97 30 GLY B N 1
ATOM 1308 C CA . GLY B 1 30 ? 18.578 -5.32 -0.231 1 97 30 GLY B CA 1
ATOM 1309 C C . GLY B 1 30 ? 17.672 -6.5 0.073 1 97 30 GLY B C 1
ATOM 1310 O O . GLY B 1 30 ? 18.047 -7.395 0.837 1 97 30 GLY B O 1
ATOM 1311 N N . GLY B 1 31 ? 16.469 -6.441 -0.487 1 98.19 31 GLY B N 1
ATOM 1312 C CA . GLY B 1 31 ? 15.477 -7.465 -0.19 1 98.19 31 GLY B CA 1
ATOM 1313 C C . GLY B 1 31 ? 15.336 -8.5 -1.292 1 98.19 31 GLY B C 1
ATOM 1314 O O . GLY B 1 31 ? 15.938 -8.359 -2.359 1 98.19 31 GLY B O 1
ATOM 1315 N N . ASP B 1 32 ? 14.508 -9.539 -1.01 1 98.69 32 ASP B N 1
ATOM 1316 C CA . ASP B 1 32 ? 14.172 -10.625 -1.932 1 98.69 32 ASP B CA 1
ATOM 1317 C C . ASP B 1 32 ? 12.711 -10.539 -2.375 1 98.69 32 ASP B C 1
ATOM 1319 O O . ASP B 1 32 ? 11.906 -9.836 -1.752 1 98.69 32 ASP B O 1
ATOM 1323 N N . LEU B 1 33 ? 12.477 -11.242 -3.49 1 98.88 33 LEU B N 1
ATOM 1324 C CA . LEU B 1 33 ? 11.117 -11.234 -4.02 1 98.88 33 LEU B CA 1
ATOM 1325 C C . LEU B 1 33 ? 10.523 -12.641 -4.008 1 98.88 33 LEU B C 1
ATOM 1327 O O . LEU B 1 33 ? 11.242 -13.625 -4.219 1 98.88 33 LEU B O 1
ATOM 1331 N N . VAL B 1 34 ? 9.289 -12.719 -3.668 1 98.94 34 VAL B N 1
ATOM 1332 C CA . VAL B 1 34 ? 8.469 -13.898 -3.945 1 98.94 34 VAL B CA 1
ATOM 1333 C C . VAL B 1 34 ? 7.355 -13.531 -4.926 1 98.94 34 VAL B C 1
ATOM 1335 O O . VAL B 1 34 ? 6.367 -12.898 -4.547 1 98.94 34 VAL B O 1
ATOM 1338 N N . VAL B 1 35 ? 7.566 -13.922 -6.164 1 98.94 35 VAL B N 1
ATOM 1339 C CA . VAL B 1 35 ? 6.605 -13.625 -7.223 1 98.94 35 VAL B CA 1
ATOM 1340 C C . VAL B 1 35 ? 5.594 -14.766 -7.34 1 98.94 35 VAL B C 1
ATOM 1342 O O . VAL B 1 35 ? 5.973 -15.922 -7.547 1 98.94 35 VAL B O 1
ATOM 1345 N N . VAL B 1 36 ? 4.285 -14.422 -7.211 1 98.81 36 VAL B N 1
ATOM 1346 C CA . VAL B 1 36 ? 3.273 -15.469 -7.109 1 98.81 36 VAL B CA 1
ATOM 1347 C C . VAL B 1 36 ? 2.234 -15.289 -8.211 1 98.81 36 VAL B C 1
ATOM 1349 O O . VAL B 1 36 ? 1.761 -14.172 -8.453 1 98.81 36 VAL B O 1
ATOM 1352 N N . ASN B 1 37 ? 1.973 -16.266 -8.906 1 98.44 37 ASN B N 1
ATOM 1353 C CA . ASN B 1 37 ? 0.825 -16.344 -9.805 1 98.44 37 ASN B CA 1
ATOM 1354 C C . ASN B 1 37 ? -0.197 -17.375 -9.32 1 98.44 37 ASN B C 1
ATOM 1356 O O . ASN B 1 37 ? 0.16 -18.5 -8.992 1 98.44 37 ASN B O 1
ATOM 1360 N N . VAL B 1 38 ? -1.446 -16.938 -9.203 1 96.38 38 VAL B N 1
ATOM 1361 C CA . VAL B 1 38 ? -2.504 -17.828 -8.719 1 96.38 38 VAL B CA 1
ATOM 1362 C C . VAL B 1 38 ? -3.492 -18.109 -9.852 1 96.38 38 VAL B C 1
ATOM 1364 O O . VAL B 1 38 ? -4.051 -17.188 -10.445 1 96.38 38 VAL B O 1
ATOM 1367 N N . VAL B 1 39 ? -3.676 -19.312 -10.141 1 90.69 39 VAL B N 1
ATOM 1368 C CA . VAL B 1 39 ? -4.664 -19.766 -11.117 1 90.69 39 VAL B CA 1
ATOM 1369 C C . VAL B 1 39 ? -5.973 -20.094 -10.398 1 90.69 39 VAL B C 1
ATOM 1371 O O . VAL B 1 39 ? -5.988 -20.891 -9.461 1 90.69 39 VAL B O 1
ATOM 1374 N N . GLU B 1 40 ? -6.938 -19.328 -10.742 1 81.69 40 GLU B N 1
ATOM 1375 C CA . GLU B 1 40 ? -8.242 -19.609 -10.141 1 81.69 40 GLU B CA 1
ATOM 1376 C C . GLU B 1 40 ? -9.055 -20.562 -11.023 1 81.69 40 GLU B C 1
ATOM 1378 O O . GLU B 1 40 ? -9.461 -20.203 -12.125 1 81.69 40 GLU B O 1
ATOM 1383 N N . PRO B 1 41 ? -9.039 -21.797 -10.625 1 68.88 41 PRO B N 1
ATOM 1384 C CA . PRO B 1 41 ? -9.844 -22.719 -11.438 1 68.88 41 PRO B CA 1
ATOM 1385 C C . PRO B 1 41 ? -11.312 -22.29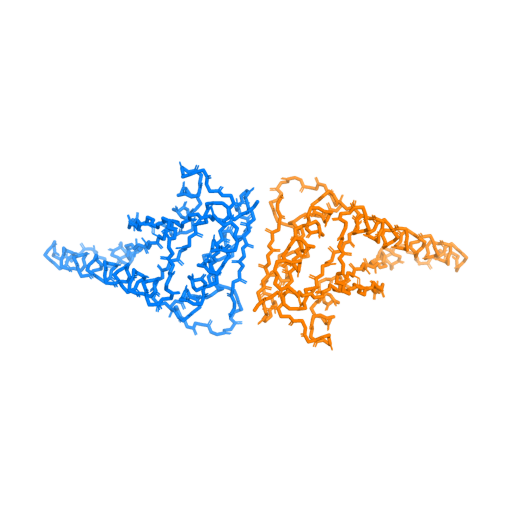7 -11.523 1 68.88 41 PRO B C 1
ATOM 1387 O O . PRO B 1 41 ? -11.82 -21.609 -10.633 1 68.88 41 PRO B O 1
ATOM 1390 N N . TYR B 1 42 ? -11.891 -21.922 -12.734 1 54.03 42 TYR B N 1
ATOM 1391 C CA . TYR B 1 42 ? -13.289 -21.594 -12.977 1 54.03 42 TYR B CA 1
ATOM 1392 C C . TYR B 1 42 ? -14.195 -22.219 -11.93 1 54.03 42 TYR B C 1
ATOM 1394 O O . TYR B 1 42 ? -14.141 -23.438 -11.703 1 54.03 42 TYR B O 1
ATOM 1402 N N . ASP B 1 43 ? -14.555 -21.453 -10.914 1 49.56 43 ASP B N 1
ATOM 1403 C CA . ASP B 1 43 ? -15.828 -21.906 -10.367 1 49.56 43 ASP B CA 1
ATOM 1404 C C . ASP B 1 43 ? -16.75 -22.406 -11.484 1 49.56 43 ASP B C 1
ATOM 1406 O O . ASP B 1 43 ? -17.859 -22.875 -11.211 1 49.56 43 ASP B O 1
ATOM 1410 N N . ALA B 1 44 ? -16.562 -21.906 -12.641 1 44.47 44 ALA B N 1
ATOM 1411 C CA . ALA B 1 44 ? -17.531 -22.125 -13.719 1 44.47 44 ALA B CA 1
ATOM 1412 C C . ALA B 1 44 ? -17.703 -23.609 -14 1 44.47 44 ALA B C 1
ATOM 1414 O O . ALA B 1 44 ? -18.625 -24 -14.734 1 44.47 44 ALA B O 1
ATOM 1415 N N . ILE B 1 45 ? -16.719 -24.359 -13.852 1 46.38 45 ILE B N 1
ATOM 1416 C CA . ILE B 1 45 ? -16.984 -25.75 -14.211 1 46.38 45 ILE B CA 1
ATOM 1417 C C . ILE B 1 45 ? -18.078 -26.312 -13.312 1 46.38 45 ILE B C 1
ATOM 1419 O O . ILE B 1 45 ? -18.609 -27.391 -13.594 1 46.38 45 ILE B O 1
ATOM 1423 N N . SER B 1 46 ? -18.141 -25.734 -12.102 1 45.56 46 SER B N 1
ATOM 1424 C CA . SER B 1 46 ? -19.125 -26.375 -11.258 1 45.56 46 SER B CA 1
ATOM 1425 C C . SER B 1 46 ? -20.531 -26.203 -11.828 1 45.56 46 SER B C 1
ATOM 1427 O O . SER B 1 46 ? -21.375 -27.094 -11.688 1 45.56 46 SER B O 1
ATOM 1429 N N . SER B 1 47 ? -20.891 -24.906 -12.078 1 44.31 47 SER B N 1
ATOM 1430 C CA . SER B 1 47 ? -22.312 -24.828 -12.398 1 44.31 47 SER B CA 1
ATOM 1431 C C . SER B 1 47 ? -22.641 -25.594 -13.68 1 44.31 47 SER B C 1
ATOM 1433 O O . SER B 1 47 ? -23.75 -26.109 -13.852 1 44.31 47 SER B O 1
ATOM 1435 N N . MET B 1 48 ? -21.969 -25.125 -14.75 1 42.56 48 MET B N 1
ATOM 1436 C CA . MET B 1 48 ? -22.484 -25.656 -16 1 42.56 48 MET B CA 1
ATOM 1437 C C . MET B 1 48 ? -22.016 -27.094 -16.219 1 42.56 48 MET B C 1
ATOM 1439 O O . MET B 1 48 ? -22.453 -27.766 -17.156 1 42.56 48 MET B O 1
ATOM 1443 N N . SER B 1 49 ? -20.828 -27.422 -15.664 1 47.25 49 SER B N 1
ATOM 1444 C CA . SER B 1 49 ? -20.188 -28.594 -16.281 1 47.25 49 SER B CA 1
ATOM 1445 C C . SER B 1 49 ? -20.766 -29.891 -15.727 1 47.25 49 SER B C 1
ATOM 1447 O O . SER B 1 49 ? -20.125 -30.578 -14.938 1 47.25 49 SER B O 1
ATOM 1449 N N . MET B 1 50 ? -21.938 -29.875 -15.43 1 48.41 50 MET B N 1
ATOM 1450 C CA . MET B 1 50 ? -22.344 -31.266 -15.281 1 48.41 50 MET B CA 1
ATOM 1451 C C . MET B 1 50 ? -21.531 -32.188 -16.188 1 48.41 50 MET B C 1
ATOM 1453 O O . MET B 1 50 ? -21.031 -33.219 -15.742 1 48.41 50 MET B O 1
ATOM 1457 N N . HIS B 1 51 ? -21.953 -32.219 -17.547 1 51.38 51 HIS B N 1
ATOM 1458 C CA . HIS B 1 51 ? -21.594 -33.25 -18.5 1 51.38 51 HIS B CA 1
ATOM 1459 C C . HIS B 1 51 ? -20.297 -32.938 -19.219 1 51.38 51 HIS B C 1
ATOM 1461 O O . HIS B 1 51 ? -20.109 -33.312 -20.375 1 51.38 51 HIS B O 1
ATOM 1467 N N . LEU B 1 52 ? -19.594 -31.906 -18.734 1 55.59 52 LEU B N 1
ATOM 1468 C CA . LEU B 1 52 ? -18.422 -31.781 -19.609 1 55.59 52 LEU B CA 1
ATOM 1469 C C . LEU B 1 52 ? -17.5 -33 -19.453 1 55.59 52 LEU B C 1
ATOM 1471 O O . LEU B 1 52 ? -17.297 -33.469 -18.328 1 55.59 52 LEU B O 1
ATOM 1475 N N . ASP B 1 53 ? -17.156 -33.562 -20.562 1 63.91 53 ASP B N 1
ATOM 1476 C CA . ASP B 1 53 ? -16.266 -34.688 -20.719 1 63.91 53 ASP B CA 1
ATOM 1477 C C . ASP B 1 53 ? -14.93 -34.438 -20.031 1 63.91 53 ASP B C 1
ATOM 1479 O O . ASP B 1 53 ? -14.43 -33.312 -20.016 1 63.91 53 ASP B O 1
ATOM 1483 N N . ARG B 1 54 ? -14.539 -35.156 -19.078 1 69.62 54 ARG B N 1
ATOM 1484 C CA . ARG B 1 54 ? -13.273 -35.219 -18.344 1 69.62 54 ARG B CA 1
ATOM 1485 C C . ARG B 1 54 ? -12.125 -34.688 -19.203 1 69.62 54 ARG B C 1
ATOM 1487 O O . ARG B 1 54 ? -11.234 -34 -18.719 1 69.62 54 ARG B O 1
ATOM 1494 N N . VAL B 1 55 ? -12.227 -34.969 -20.484 1 72.25 55 VAL B N 1
ATOM 1495 C CA . VAL B 1 55 ? -11.156 -34.594 -21.406 1 72.25 55 VAL B CA 1
ATOM 1496 C C . VAL B 1 55 ? -11.125 -33.094 -21.609 1 72.25 55 VAL B C 1
ATOM 1498 O O . VAL B 1 55 ? -10.055 -32.5 -21.641 1 72.25 55 VAL B O 1
ATOM 1501 N N . VAL B 1 56 ? -12.305 -32.469 -21.688 1 74.88 56 VAL B N 1
ATOM 1502 C CA . VAL B 1 56 ? -12.406 -31.031 -21.906 1 74.88 56 VAL B CA 1
ATOM 1503 C C . VAL B 1 56 ? -11.906 -30.297 -20.672 1 74.88 56 VAL B C 1
ATOM 1505 O O . VAL B 1 56 ? -11.188 -29.297 -20.781 1 74.88 56 VAL B O 1
ATOM 1508 N N . LEU B 1 57 ? -12.172 -30.859 -19.594 1 74.75 57 LEU B N 1
ATOM 1509 C CA . LEU B 1 57 ? -11.742 -30.25 -18.328 1 74.75 57 LEU B CA 1
ATOM 1510 C C . LEU B 1 57 ? -10.227 -30.328 -18.188 1 74.75 57 LEU B C 1
ATOM 1512 O O . LEU B 1 57 ? -9.602 -29.359 -17.75 1 74.75 57 LEU B O 1
ATOM 1516 N N . GLU B 1 58 ? -9.719 -31.438 -18.531 1 77.12 58 GLU B N 1
ATOM 1517 C CA . GLU B 1 58 ? -8.281 -31.625 -18.438 1 77.12 58 GLU B CA 1
ATOM 1518 C C . GLU B 1 58 ? -7.535 -30.672 -19.359 1 77.12 58 GLU B C 1
ATOM 1520 O O . GLU B 1 58 ? -6.48 -30.141 -19 1 77.12 58 GLU B O 1
ATOM 1525 N N . LYS B 1 59 ? -8.094 -30.516 -20.5 1 79.94 59 LYS B N 1
ATOM 1526 C CA . LYS B 1 59 ? -7.48 -29.625 -21.469 1 79.94 59 LYS B CA 1
ATOM 1527 C C . LYS B 1 59 ? -7.543 -28.172 -20.984 1 79.94 59 LYS B C 1
ATOM 1529 O O . LYS B 1 59 ? -6.594 -27.406 -21.172 1 79.94 59 LYS B O 1
ATOM 1534 N N . ALA B 1 60 ? -8.57 -27.859 -20.406 1 78.06 60 ALA B N 1
ATOM 1535 C CA . ALA B 1 60 ? -8.742 -26.5 -19.891 1 78.06 60 ALA B CA 1
ATOM 1536 C C . ALA B 1 60 ? -7.77 -26.219 -18.75 1 78.06 60 ALA B C 1
ATOM 1538 O O . ALA B 1 60 ? -7.152 -25.156 -18.703 1 78.06 60 ALA B O 1
ATOM 1539 N N . LEU B 1 61 ? -7.578 -27.141 -17.969 1 78 61 LEU B N 1
ATOM 1540 C CA . LEU B 1 61 ? -6.672 -27 -16.844 1 78 61 LEU B CA 1
ATOM 1541 C C . LEU B 1 61 ? -5.227 -26.875 -17.312 1 78 61 LEU B C 1
ATOM 1543 O O . LEU B 1 61 ? -4.453 -26.094 -16.766 1 78 61 LEU B O 1
ATOM 1547 N N . LYS B 1 62 ? -4.938 -27.672 -18.281 1 82.06 62 LYS B N 1
ATOM 1548 C CA . LYS B 1 62 ? -3.588 -27.625 -18.844 1 82.06 62 LYS B CA 1
ATOM 1549 C C . LYS B 1 62 ? -3.307 -26.266 -19.484 1 82.06 62 LYS B C 1
ATOM 1551 O O . LYS B 1 62 ? -2.203 -25.734 -19.359 1 82.06 62 LYS B O 1
ATOM 1556 N N . ALA B 1 63 ? -4.266 -25.797 -20.109 1 84.5 63 ALA B N 1
ATOM 1557 C CA . ALA B 1 63 ? -4.125 -24.5 -20.75 1 84.5 63 ALA B CA 1
ATOM 1558 C C . ALA B 1 63 ? -3.945 -23.391 -19.719 1 84.5 63 ALA B C 1
ATOM 1560 O O . ALA B 1 63 ? -3.15 -22.469 -19.906 1 84.5 63 ALA B O 1
ATOM 1561 N N . MET B 1 64 ? -4.625 -23.5 -18.672 1 83.75 64 MET B N 1
ATOM 1562 C CA . MET B 1 64 ? -4.527 -22.516 -17.609 1 83.75 64 MET B CA 1
ATOM 1563 C C . MET B 1 64 ? -3.158 -22.562 -16.938 1 83.75 64 MET B C 1
ATOM 1565 O O . MET B 1 64 ? -2.568 -21.516 -16.641 1 83.75 64 MET B O 1
ATOM 1569 N N . LYS B 1 65 ? -2.709 -23.703 -16.766 1 86.19 65 LYS B N 1
ATOM 1570 C CA . LYS B 1 65 ? -1.387 -23.875 -16.172 1 86.19 65 LYS B CA 1
ATOM 1571 C C . LYS B 1 65 ? -0.298 -23.312 -17.078 1 86.19 65 LYS B C 1
ATOM 1573 O O . LYS B 1 65 ? 0.638 -22.672 -16.594 1 86.19 65 LYS B O 1
ATOM 1578 N N . LYS B 1 66 ? -0.469 -23.625 -18.312 1 89.88 66 LYS B N 1
ATOM 1579 C CA . LYS B 1 66 ? 0.501 -23.094 -19.266 1 89.88 66 LYS B CA 1
ATOM 1580 C C . LYS B 1 66 ? 0.496 -21.562 -19.234 1 89.88 66 LYS B C 1
ATOM 1582 O O . LYS B 1 66 ? 1.555 -20.938 -19.266 1 89.88 66 LYS B O 1
ATOM 1587 N N . ALA B 1 67 ? -0.609 -21 -19.219 1 91.12 67 ALA B N 1
ATOM 1588 C CA . ALA B 1 67 ? -0.733 -19.547 -19.156 1 91.12 67 ALA B CA 1
ATOM 1589 C C . ALA B 1 67 ? -0.07 -18.984 -17.906 1 91.12 67 ALA B C 1
ATOM 1591 O O . ALA B 1 67 ? 0.581 -17.938 -17.953 1 91.12 67 ALA B O 1
ATOM 1592 N N . SER B 1 68 ? -0.278 -19.672 -16.844 1 92.62 68 SER B N 1
ATOM 1593 C CA . SER B 1 68 ? 0.333 -19.266 -15.578 1 92.62 68 SER B CA 1
ATOM 1594 C C . SER B 1 68 ? 1.855 -19.297 -15.664 1 92.62 68 SER B C 1
ATOM 1596 O O . SER B 1 68 ? 2.527 -18.359 -15.234 1 92.62 68 SER B O 1
ATOM 1598 N N . LEU B 1 69 ? 2.369 -20.359 -16.219 1 94.44 69 LEU B N 1
ATOM 1599 C CA . LEU B 1 69 ? 3.814 -20.484 -16.375 1 94.44 69 LEU B CA 1
ATOM 1600 C C . LEU B 1 69 ? 4.367 -19.406 -17.297 1 94.44 69 LEU B C 1
ATOM 1602 O O . LEU B 1 69 ? 5.461 -18.891 -17.062 1 94.44 69 LEU B O 1
ATOM 1606 N N . ASP B 1 70 ? 3.613 -19.062 -18.297 1 97.12 70 ASP B N 1
ATOM 1607 C CA . ASP B 1 70 ? 4.023 -17.984 -19.188 1 97.12 70 ASP B CA 1
ATOM 1608 C C . ASP B 1 70 ? 4.121 -16.656 -18.453 1 97.12 70 ASP B C 1
ATOM 1610 O O . ASP B 1 70 ? 5.051 -15.883 -18.688 1 97.12 70 ASP B O 1
ATOM 1614 N N . VAL B 1 71 ? 3.207 -16.391 -17.578 1 98.06 71 VAL B N 1
ATOM 1615 C CA . VAL B 1 71 ? 3.209 -15.164 -16.797 1 98.06 71 VAL B CA 1
ATOM 1616 C C . VAL B 1 71 ? 4.445 -15.125 -15.906 1 98.06 71 VAL B C 1
ATOM 1618 O O . VAL B 1 71 ? 5.109 -14.086 -15.797 1 98.06 71 VAL B O 1
ATOM 1621 N N . LEU B 1 72 ? 4.746 -16.219 -15.266 1 98.56 72 LEU B N 1
ATOM 1622 C CA . LEU B 1 72 ? 5.91 -16.266 -14.391 1 98.56 72 LEU B CA 1
ATOM 1623 C C . LEU B 1 72 ? 7.203 -16.141 -15.188 1 98.56 72 LEU B C 1
ATOM 1625 O O . LEU B 1 72 ? 8.164 -15.523 -14.727 1 98.56 72 LEU B O 1
ATOM 1629 N N . ASP B 1 73 ? 7.242 -16.703 -16.391 1 98.5 73 ASP B N 1
ATOM 1630 C CA . ASP B 1 73 ? 8.398 -16.547 -17.266 1 98.5 73 ASP B CA 1
ATOM 1631 C C . ASP B 1 73 ? 8.578 -15.086 -17.672 1 98.5 73 ASP B C 1
ATOM 1633 O O . ASP B 1 73 ? 9.695 -14.578 -17.719 1 98.5 73 ASP B O 1
ATOM 1637 N N . ASP B 1 74 ? 7.484 -14.461 -18.016 1 98.62 74 ASP B N 1
ATOM 1638 C CA . ASP B 1 74 ? 7.523 -13.031 -18.328 1 98.62 74 ASP B CA 1
ATOM 1639 C C . ASP B 1 74 ? 8.047 -12.227 -17.141 1 98.62 74 ASP B C 1
ATOM 1641 O O . ASP B 1 74 ? 8.805 -11.273 -17.312 1 98.62 74 ASP B O 1
ATOM 1645 N N . ALA B 1 75 ? 7.648 -12.609 -15.93 1 98.81 75 ALA B N 1
ATOM 1646 C CA . ALA B 1 75 ? 8.117 -11.945 -14.719 1 98.81 75 ALA B CA 1
ATOM 1647 C C . ALA B 1 75 ? 9.625 -12.086 -14.562 1 98.81 75 ALA B C 1
ATOM 1649 O O . ALA B 1 75 ? 10.32 -11.117 -14.25 1 98.81 75 ALA B O 1
ATOM 1650 N N . LYS B 1 76 ? 10.102 -13.25 -14.773 1 98.5 76 LYS B N 1
ATOM 1651 C CA . LYS B 1 76 ? 11.539 -13.508 -14.703 1 98.5 76 LYS B CA 1
ATOM 1652 C C . LYS B 1 76 ? 12.305 -12.641 -15.703 1 98.5 76 LYS B C 1
ATOM 1654 O O . LYS B 1 76 ? 13.297 -12.008 -15.344 1 98.5 76 LYS B O 1
ATOM 1659 N N . ALA B 1 77 ? 11.812 -12.617 -16.922 1 98.31 77 ALA B N 1
ATOM 1660 C CA . ALA B 1 77 ? 12.445 -11.836 -17.969 1 98.31 77 ALA B CA 1
ATOM 1661 C C . ALA B 1 77 ? 12.453 -10.344 -17.625 1 98.31 77 ALA B C 1
ATOM 1663 O O . ALA B 1 77 ? 13.43 -9.648 -17.875 1 98.31 77 ALA B O 1
ATOM 1664 N N . ARG B 1 78 ? 11.422 -9.906 -17.078 1 98.19 78 ARG B N 1
ATOM 1665 C CA . ARG B 1 78 ? 11.289 -8.5 -16.703 1 98.19 78 ARG B CA 1
ATOM 1666 C C . ARG B 1 78 ? 12.297 -8.125 -15.617 1 98.19 78 ARG B C 1
ATOM 1668 O O . ARG B 1 78 ? 12.914 -7.062 -15.68 1 98.19 78 ARG B O 1
ATOM 1675 N N . LEU B 1 79 ? 12.406 -9 -14.625 1 98.62 79 LEU B N 1
ATOM 1676 C CA . LEU B 1 79 ? 13.367 -8.758 -13.555 1 98.62 79 LEU B CA 1
ATOM 1677 C C . LEU B 1 79 ? 14.797 -8.758 -14.102 1 98.62 79 LEU B C 1
ATOM 1679 O O . LEU B 1 79 ? 15.617 -7.938 -13.695 1 98.62 79 LEU B O 1
ATOM 1683 N N . GLU B 1 80 ? 15.039 -9.633 -15.023 1 97.75 80 GLU B N 1
ATOM 1684 C CA . GLU B 1 80 ? 16.359 -9.695 -15.656 1 97.75 80 GLU B CA 1
ATOM 1685 C C . GLU B 1 80 ? 16.656 -8.414 -16.438 1 97.75 80 GLU B C 1
ATOM 1687 O O . GLU B 1 80 ? 17.734 -7.852 -16.328 1 97.75 80 GLU B O 1
ATOM 1692 N N . LYS B 1 81 ? 15.68 -8.023 -17.188 1 97.12 81 LYS B N 1
ATOM 1693 C CA . LYS B 1 81 ? 15.828 -6.812 -17.984 1 97.12 81 LYS B CA 1
ATOM 1694 C C . LYS B 1 81 ? 16.047 -5.59 -17.094 1 97.12 81 LYS B C 1
ATOM 1696 O O . LYS B 1 81 ? 16.797 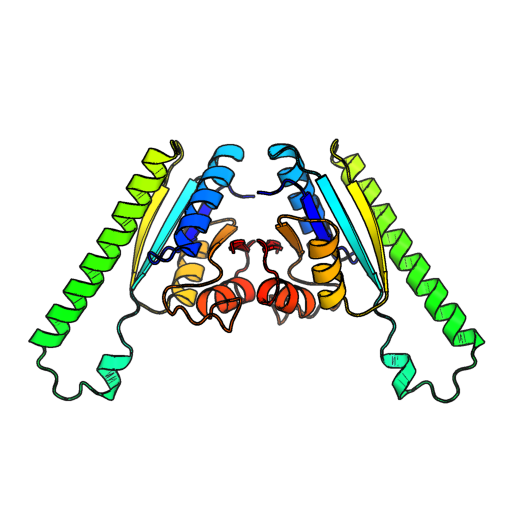-4.68 -17.469 1 97.12 81 LYS B O 1
ATOM 1701 N N . ALA B 1 82 ? 15.414 -5.652 -15.945 1 95.88 82 ALA B N 1
ATOM 1702 C CA . ALA B 1 82 ? 15.523 -4.535 -15.008 1 95.88 82 ALA B CA 1
ATOM 1703 C C . ALA B 1 82 ? 16.844 -4.582 -14.25 1 95.88 82 ALA B C 1
ATOM 1705 O O . ALA B 1 82 ? 17.188 -3.652 -13.516 1 95.88 82 ALA B O 1
ATOM 1706 N N . GLY B 1 83 ? 17.578 -5.66 -14.352 1 96.62 83 GLY B N 1
ATOM 1707 C CA . GLY B 1 83 ? 18.875 -5.797 -13.688 1 96.62 83 GLY B CA 1
ATOM 1708 C C . GLY B 1 83 ? 18.75 -6.121 -12.203 1 96.62 83 GLY B C 1
ATOM 1709 O O . GLY B 1 83 ? 19.625 -5.762 -11.414 1 96.62 83 GLY B O 1
ATOM 1710 N N . PHE B 1 84 ? 17.625 -6.75 -11.859 1 97.62 84 PHE B N 1
ATOM 1711 C CA . PHE B 1 84 ? 17.453 -7.121 -10.461 1 97.62 84 PHE B CA 1
ATOM 1712 C C . PHE B 1 84 ? 18.453 -8.195 -10.062 1 97.62 84 PHE B C 1
ATOM 1714 O O . PHE B 1 84 ? 18.484 -9.273 -10.656 1 97.62 84 PHE B O 1
ATOM 1721 N N . ALA B 1 85 ? 19.156 -7.941 -9.016 1 95.25 85 ALA B N 1
ATOM 1722 C CA . ALA B 1 85 ? 20.266 -8.812 -8.648 1 95.25 85 ALA B CA 1
ATOM 1723 C C . ALA B 1 85 ? 19.922 -9.656 -7.422 1 95.25 85 ALA B C 1
ATOM 1725 O O . ALA B 1 85 ? 20.688 -10.531 -7.023 1 95.25 85 ALA B O 1
ATOM 1726 N N . GLY B 1 86 ? 18.844 -9.32 -6.785 1 96.25 86 GLY B N 1
ATOM 1727 C CA . GLY B 1 86 ? 18.453 -10.07 -5.602 1 96.25 86 GLY B CA 1
ATOM 1728 C C . GLY B 1 86 ? 17.859 -11.422 -5.922 1 96.25 86 GLY B C 1
ATOM 1729 O O . GLY B 1 86 ? 17.766 -11.805 -7.086 1 96.25 86 GLY B O 1
ATOM 1730 N N . LYS B 1 87 ? 17.484 -12.086 -4.906 1 98.25 87 LYS B N 1
ATOM 1731 C CA . LYS B 1 87 ? 16.812 -13.383 -5.074 1 98.25 87 LYS B CA 1
ATOM 1732 C C . LYS B 1 87 ? 15.328 -13.203 -5.371 1 98.25 87 LYS B C 1
ATOM 1734 O O . LYS B 1 87 ? 14.672 -12.344 -4.777 1 98.25 87 LYS B O 1
ATOM 1739 N N . ALA B 1 88 ? 14.906 -13.953 -6.297 1 98.75 88 ALA B N 1
ATOM 1740 C CA . ALA B 1 88 ? 13.477 -13.992 -6.605 1 98.75 88 ALA B CA 1
ATOM 1741 C C . ALA B 1 88 ? 12.984 -15.43 -6.742 1 98.75 88 ALA B C 1
ATOM 1743 O O . ALA B 1 88 ? 13.523 -16.203 -7.535 1 98.75 88 ALA B O 1
ATOM 1744 N N . ASP B 1 89 ? 12.023 -15.766 -5.926 1 98.75 89 ASP B N 1
ATOM 1745 C CA . ASP B 1 89 ? 11.32 -17.031 -6.078 1 98.75 89 ASP B CA 1
ATOM 1746 C C . ASP B 1 89 ? 10.047 -16.859 -6.895 1 98.75 89 ASP B C 1
ATOM 1748 O O . ASP B 1 89 ? 9.352 -15.852 -6.77 1 98.75 89 ASP B O 1
ATOM 1752 N N . PHE B 1 90 ? 9.828 -17.781 -7.695 1 98.62 90 PHE B N 1
ATOM 1753 C CA . PHE B 1 90 ? 8.633 -17.781 -8.539 1 98.62 90 PHE B CA 1
ATOM 1754 C C . PHE B 1 90 ? 7.723 -18.953 -8.188 1 98.62 90 PHE B C 1
ATOM 1756 O O . PHE B 1 90 ? 8.125 -20.109 -8.297 1 98.62 90 PHE B O 1
ATOM 1763 N N . VAL B 1 91 ? 6.469 -18.625 -7.781 1 97.75 91 VAL B N 1
ATOM 1764 C CA . VAL B 1 91 ? 5.582 -19.625 -7.215 1 97.75 91 VAL B CA 1
ATOM 1765 C C . VAL B 1 91 ? 4.254 -19.625 -7.969 1 97.75 91 VAL B C 1
ATOM 1767 O O . VAL B 1 91 ? 3.691 -18.562 -8.25 1 97.75 91 VAL B O 1
ATOM 1770 N N . GLU B 1 92 ? 3.826 -20.766 -8.328 1 96.94 92 GLU B N 1
ATOM 1771 C CA . GLU B 1 92 ? 2.494 -20.953 -8.891 1 96.94 92 GLU B CA 1
ATOM 1772 C C . GLU B 1 92 ? 1.559 -21.625 -7.879 1 96.94 92 GLU B C 1
ATOM 1774 O O . GLU B 1 92 ? 1.934 -22.594 -7.223 1 96.94 92 GLU B O 1
ATOM 1779 N N . LYS B 1 93 ? 0.408 -21.078 -7.746 1 95.69 93 LYS B N 1
ATOM 1780 C CA . LYS B 1 93 ? -0.604 -21.656 -6.867 1 95.69 93 LYS B CA 1
ATOM 1781 C C . LYS B 1 93 ? -1.946 -21.781 -7.582 1 95.69 93 LYS B C 1
ATOM 1783 O O . LYS B 1 93 ? -2.18 -21.109 -8.594 1 95.69 93 LYS B O 1
ATOM 1788 N N . GLU B 1 94 ? -2.799 -22.719 -7.117 1 93.31 94 GLU B N 1
ATOM 1789 C CA . GLU B 1 94 ? -4.148 -22.906 -7.633 1 93.31 94 GLU B CA 1
ATOM 1790 C C . GLU B 1 94 ? -5.191 -22.734 -6.535 1 93.31 94 GLU B C 1
ATOM 1792 O O . GLU B 1 94 ? -5.09 -23.344 -5.469 1 93.31 94 GLU B O 1
ATOM 1797 N N . GLY B 1 95 ? -6.125 -21.844 -6.75 1 94.12 95 GLY B N 1
ATOM 1798 C CA . GLY B 1 95 ? -7.172 -21.609 -5.766 1 94.12 95 GLY B CA 1
ATOM 1799 C C . GLY B 1 95 ? -7.582 -20.156 -5.664 1 94.12 95 GLY B C 1
ATOM 1800 O O . GLY B 1 95 ? -7.574 -19.438 -6.66 1 94.12 95 GLY B O 1
ATOM 1801 N N . ASN B 1 96 ? -8.094 -19.734 -4.504 1 95.5 96 ASN B N 1
ATOM 1802 C CA . ASN B 1 96 ? -8.508 -18.359 -4.273 1 95.5 96 ASN B CA 1
ATOM 1803 C C . ASN B 1 96 ? -7.309 -17.422 -4.164 1 95.5 96 ASN B C 1
ATOM 1805 O O . ASN B 1 96 ? -6.477 -17.578 -3.27 1 95.5 96 ASN B O 1
ATOM 1809 N N . ALA B 1 97 ? -7.285 -16.469 -4.973 1 96.81 97 ALA B N 1
ATOM 1810 C CA . ALA B 1 97 ? -6.105 -15.633 -5.133 1 96.81 97 ALA B CA 1
ATOM 1811 C C . ALA B 1 97 ? -5.77 -14.906 -3.834 1 96.81 97 ALA B C 1
ATOM 1813 O O . ALA B 1 97 ? -4.637 -14.977 -3.348 1 96.81 97 ALA B O 1
ATOM 1814 N N . ALA B 1 98 ? -6.734 -14.266 -3.244 1 98.12 98 ALA B N 1
ATOM 1815 C CA . ALA B 1 98 ? -6.469 -13.484 -2.041 1 98.12 98 ALA B CA 1
ATOM 1816 C C . ALA B 1 98 ? -5.988 -14.375 -0.899 1 98.12 98 ALA B C 1
ATOM 1818 O O . ALA B 1 98 ? -5 -14.055 -0.23 1 98.12 98 ALA B O 1
ATOM 1819 N N . GLU B 1 99 ? -6.637 -15.5 -0.723 1 98.25 99 GLU B N 1
ATOM 1820 C CA . GLU B 1 99 ? -6.277 -16.438 0.341 1 98.25 99 GLU B CA 1
ATOM 1821 C C . GLU B 1 99 ? -4.859 -16.969 0.153 1 98.25 99 GLU B C 1
ATOM 1823 O O . GLU B 1 99 ? -4.09 -17.062 1.113 1 98.25 99 GLU B O 1
ATOM 1828 N N . LEU B 1 100 ? -4.562 -17.234 -1.049 1 98.5 100 LEU B N 1
ATOM 1829 C CA . LEU B 1 100 ? -3.271 -17.859 -1.322 1 98.5 100 LEU B CA 1
ATOM 1830 C C . LEU B 1 100 ? -2.145 -16.828 -1.251 1 98.5 100 LEU B C 1
ATOM 1832 O O . LEU B 1 100 ? -1.034 -17.156 -0.821 1 98.5 100 LEU B O 1
ATOM 1836 N N . ILE B 1 101 ? -2.389 -15.617 -1.653 1 98.69 101 ILE B N 1
ATOM 1837 C CA . ILE B 1 101 ? -1.399 -14.555 -1.518 1 98.69 101 ILE B CA 1
ATOM 1838 C C . ILE B 1 101 ? -1.081 -14.328 -0.041 1 98.69 101 ILE B C 1
ATOM 1840 O O . ILE B 1 101 ? 0.088 -14.25 0.343 1 98.69 101 ILE B O 1
ATOM 1844 N N . LEU B 1 102 ? -2.111 -14.289 0.794 1 98.81 102 LEU B N 1
ATOM 1845 C CA . LEU B 1 102 ? -1.928 -14.125 2.23 1 98.81 102 LEU B CA 1
ATOM 1846 C C . LEU B 1 102 ? -1.198 -15.32 2.832 1 98.81 102 LEU B C 1
ATOM 1848 O O . LEU B 1 102 ? -0.331 -15.156 3.691 1 98.81 102 LEU B O 1
ATOM 1852 N N . SER B 1 103 ? -1.553 -16.5 2.355 1 98.81 103 SER B N 1
ATOM 1853 C CA . SER B 1 103 ? -0.906 -17.719 2.83 1 98.81 103 SER B CA 1
ATOM 1854 C C . SER B 1 103 ? 0.575 -17.734 2.467 1 98.81 103 SER B C 1
ATOM 1856 O O . SER B 1 103 ? 1.418 -18.094 3.295 1 98.81 103 SER B O 1
ATOM 1858 N N . VAL B 1 104 ? 0.899 -17.328 1.233 1 98.75 104 VAL B N 1
ATOM 1859 C CA . VAL B 1 104 ? 2.287 -17.281 0.787 1 98.75 104 VAL B CA 1
ATOM 1860 C C . VAL B 1 104 ? 3.062 -16.266 1.63 1 98.75 104 VAL B C 1
ATOM 1862 O O . VAL B 1 104 ? 4.191 -16.531 2.045 1 98.75 104 VAL B O 1
ATOM 1865 N N . ALA B 1 105 ? 2.484 -15.117 1.893 1 98.75 105 ALA B N 1
ATOM 1866 C CA . ALA B 1 105 ? 3.143 -14.094 2.709 1 98.75 105 ALA B CA 1
ATOM 1867 C C . ALA B 1 105 ? 3.5 -14.648 4.086 1 98.75 105 ALA B C 1
ATOM 1869 O O . ALA B 1 105 ? 4.613 -14.438 4.574 1 98.75 105 ALA B O 1
ATOM 1870 N N . ARG B 1 106 ? 2.576 -15.383 4.684 1 98.56 106 ARG B N 1
ATOM 1871 C CA . ARG B 1 106 ? 2.799 -15.953 6.008 1 98.56 106 ARG B CA 1
ATOM 1872 C C . ARG B 1 106 ? 3.869 -17.031 5.965 1 98.56 106 ARG B C 1
ATOM 1874 O O . ARG B 1 106 ? 4.809 -17.016 6.762 1 98.56 106 ARG B O 1
ATOM 1881 N N . LYS B 1 107 ? 3.727 -17.953 5.059 1 98.5 107 LYS B N 1
ATOM 1882 C CA . LYS B 1 107 ? 4.609 -19.109 4.969 1 98.5 107 LYS B CA 1
ATOM 1883 C C . LYS B 1 107 ? 6.047 -18.688 4.676 1 98.5 107 LYS B C 1
ATOM 1885 O O . LYS B 1 107 ? 6.992 -19.297 5.176 1 98.5 107 LYS B O 1
ATOM 1890 N N . GLU B 1 108 ? 6.215 -17.672 3.828 1 98.31 108 GLU B N 1
ATOM 1891 C CA . GLU B 1 108 ? 7.543 -17.234 3.398 1 98.31 108 GLU B CA 1
ATOM 1892 C C . GLU B 1 108 ? 8.164 -16.281 4.41 1 98.31 108 GLU B C 1
ATOM 1894 O O . GLU B 1 108 ? 9.328 -15.898 4.27 1 98.31 108 GLU B O 1
ATOM 1899 N N . GLY B 1 109 ? 7.383 -15.883 5.438 1 98.38 109 GLY B N 1
ATOM 1900 C CA . GLY B 1 109 ? 7.891 -14.883 6.363 1 98.38 109 GLY B CA 1
ATOM 1901 C C . GLY B 1 109 ? 8.133 -13.531 5.711 1 98.38 109 GLY B C 1
ATOM 1902 O O . GLY B 1 109 ? 9.133 -12.875 5.988 1 98.38 109 GLY B O 1
ATOM 1903 N N . ALA B 1 110 ? 7.258 -13.156 4.754 1 98.81 110 ALA B N 1
ATOM 1904 C CA . ALA B 1 110 ? 7.379 -11.883 4.055 1 98.81 110 ALA B CA 1
ATOM 1905 C C . ALA B 1 110 ? 7.086 -10.711 4.992 1 98.81 110 ALA B C 1
ATOM 1907 O O . ALA B 1 110 ? 6.348 -10.867 5.969 1 98.81 110 ALA B O 1
ATOM 1908 N N . ASP B 1 111 ? 7.695 -9.586 4.668 1 98.81 111 ASP B N 1
ATOM 1909 C CA . ASP B 1 111 ? 7.465 -8.414 5.512 1 98.81 111 ASP B CA 1
ATOM 1910 C C . ASP B 1 111 ? 6.719 -7.324 4.746 1 98.81 111 ASP B C 1
ATOM 1912 O O . ASP B 1 111 ? 6.473 -6.242 5.281 1 98.81 111 ASP B O 1
ATOM 1916 N N . SER B 1 112 ? 6.32 -7.613 3.494 1 98.88 112 SER B N 1
ATOM 1917 C CA . SER B 1 112 ? 5.488 -6.695 2.725 1 98.88 112 SER B CA 1
ATOM 1918 C C . SER B 1 112 ? 4.895 -7.379 1.499 1 98.88 112 SER B C 1
ATOM 1920 O O . SER B 1 112 ? 5.406 -8.406 1.048 1 98.88 112 SER B O 1
ATOM 1922 N N . VAL B 1 113 ? 3.781 -6.871 1.046 1 98.94 113 VAL B N 1
ATOM 1923 C CA . VAL B 1 113 ? 3.182 -7.227 -0.237 1 98.94 113 VAL B CA 1
ATOM 1924 C C . VAL B 1 113 ? 3.164 -6.004 -1.153 1 98.94 113 VAL B C 1
ATOM 1926 O O . VAL B 1 113 ? 2.832 -4.898 -0.718 1 98.94 113 VAL B O 1
ATOM 1929 N N . VAL B 1 114 ? 3.588 -6.152 -2.355 1 98.94 114 VAL B N 1
ATOM 1930 C CA . VAL B 1 114 ? 3.455 -5.141 -3.398 1 98.94 114 VAL B CA 1
ATOM 1931 C C . VAL B 1 114 ? 2.6 -5.688 -4.539 1 98.94 114 VAL B C 1
ATOM 1933 O O . VAL B 1 114 ? 2.957 -6.684 -5.172 1 98.94 114 VAL B O 1
ATOM 1936 N N . MET B 1 115 ? 1.453 -5.023 -4.766 1 98.88 115 MET B N 1
ATOM 1937 C CA . MET B 1 115 ? 0.54 -5.602 -5.746 1 98.88 115 MET B CA 1
ATOM 1938 C C . MET B 1 115 ? -0.166 -4.508 -6.543 1 98.88 115 MET B C 1
ATOM 1940 O O . MET B 1 115 ? -0.195 -3.348 -6.121 1 98.88 115 MET B O 1
ATOM 1944 N N . GLY B 1 116 ? -0.661 -4.883 -7.695 1 98.12 116 GLY B N 1
ATOM 1945 C CA . GLY B 1 116 ? -1.466 -3.971 -8.492 1 98.12 116 GLY B CA 1
ATOM 1946 C C . GLY B 1 116 ? -2.857 -3.756 -7.926 1 98.12 116 GLY B C 1
ATOM 1947 O O . GLY B 1 116 ? -3.402 -4.629 -7.25 1 98.12 116 GLY B O 1
ATOM 1948 N N . SER B 1 117 ? -3.453 -2.689 -8.273 1 97 117 SER B N 1
ATOM 1949 C CA . SER B 1 117 ? -4.785 -2.352 -7.789 1 97 117 SER B CA 1
ATOM 1950 C C . SER B 1 117 ? -5.863 -3.096 -8.57 1 97 117 SER B C 1
ATOM 1952 O O . SER B 1 117 ? -6.984 -3.271 -8.078 1 97 117 SER B O 1
ATOM 1954 N N . ARG B 1 118 ? -5.492 -3.424 -9.828 1 94.44 118 ARG B N 1
ATOM 1955 C CA . ARG B 1 118 ? -6.465 -4.074 -10.711 1 94.44 118 ARG B CA 1
ATOM 1956 C C . ARG B 1 118 ? -5.832 -5.25 -11.445 1 94.44 118 ARG B C 1
ATOM 1958 O O . ARG B 1 118 ? -4.629 -5.25 -11.703 1 94.44 118 ARG B O 1
ATOM 1965 N N . GLY B 1 119 ? -6.711 -6.207 -11.781 1 92.5 119 GLY B N 1
ATOM 1966 C CA . GLY B 1 119 ? -6.285 -7.367 -12.547 1 92.5 119 GLY B CA 1
ATOM 1967 C C . GLY B 1 119 ? -6.746 -7.328 -13.992 1 92.5 119 GLY B C 1
ATOM 1968 O O . GLY B 1 119 ? -6.766 -6.262 -14.617 1 92.5 119 GLY B O 1
ATOM 1969 N N . LEU B 1 120 ? -7.047 -8.453 -14.422 1 88.88 120 LEU B N 1
ATOM 1970 C CA . LEU B 1 120 ? -7.32 -8.625 -15.844 1 88.88 120 LEU B CA 1
ATOM 1971 C C . LEU B 1 120 ? -8.773 -8.281 -16.172 1 88.88 120 LEU B C 1
ATOM 1973 O O . LEU B 1 120 ? -9.117 -8.078 -17.328 1 88.88 120 LEU B O 1
ATOM 1977 N N . SER B 1 121 ? -9.672 -8.273 -15.117 1 81.69 121 SER B N 1
ATOM 1978 C CA . SER B 1 121 ? -11.094 -8.078 -15.383 1 81.69 121 SER B CA 1
ATOM 1979 C C . SER B 1 121 ? -11.344 -6.773 -16.125 1 81.69 121 SER B C 1
ATOM 1981 O O . SER B 1 121 ? -12.297 -6.668 -16.906 1 81.69 121 SER B O 1
ATOM 1983 N N . GLY B 1 122 ? -10.547 -5.871 -16.109 1 69.12 122 GLY B N 1
ATOM 1984 C CA . GLY B 1 122 ? -10.656 -4.637 -16.859 1 69.12 122 GLY B CA 1
ATOM 1985 C C . GLY B 1 122 ? -11.773 -3.734 -16.391 1 69.12 122 GLY B C 1
ATOM 1986 O O . GLY B 1 122 ? -12.086 -2.729 -17.031 1 69.12 122 GLY B O 1
ATOM 1987 N N . ILE B 1 123 ? -12.5 -4.148 -15.422 1 70.56 123 ILE B N 1
ATOM 1988 C CA . ILE B 1 123 ? -13.586 -3.295 -14.961 1 70.56 123 ILE B CA 1
ATOM 1989 C C . ILE B 1 123 ? -13.023 -1.999 -14.391 1 70.56 123 ILE B C 1
ATOM 1991 O O . ILE B 1 123 ? -12.328 -2.016 -13.367 1 70.56 123 ILE B O 1
ATOM 1995 N N . THR B 1 124 ? -13.289 -0.937 -15.07 1 72.44 124 THR B N 1
ATOM 1996 C CA . THR B 1 124 ? -12.633 0.339 -14.812 1 72.44 124 THR B CA 1
ATOM 1997 C C . THR B 1 124 ? -13.391 1.144 -13.766 1 72.44 124 THR B C 1
ATOM 1999 O O . THR B 1 124 ? -12.906 2.176 -13.297 1 72.44 124 THR B O 1
ATOM 2002 N N . GLU B 1 125 ? -14.586 0.623 -13.406 1 74.88 125 GLU B N 1
ATOM 2003 C CA . GLU B 1 125 ? -15.43 1.39 -12.5 1 74.88 125 GLU B CA 1
ATOM 2004 C C . GLU B 1 125 ? -14.836 1.426 -11.094 1 74.88 125 GLU B C 1
ATOM 2006 O O . GLU B 1 125 ? -15.102 2.355 -10.328 1 74.88 125 GLU B O 1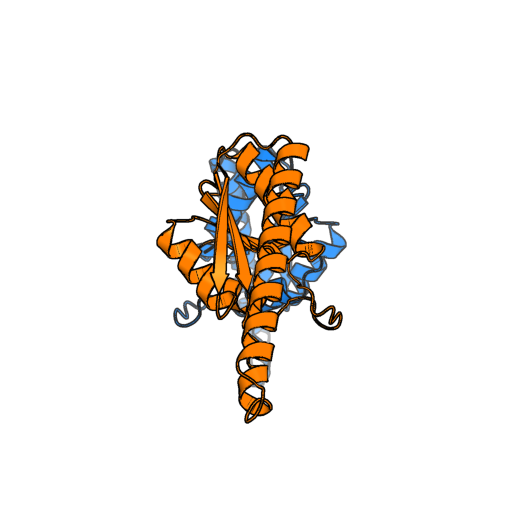
ATOM 2011 N N . PHE B 1 126 ? -14.047 0.392 -10.945 1 76.06 126 PHE B N 1
ATOM 2012 C CA . PHE B 1 126 ? -13.477 0.34 -9.602 1 76.06 126 PHE B CA 1
ATOM 2013 C C . PHE B 1 126 ? -11.977 0.64 -9.648 1 76.06 126 PHE B C 1
ATOM 2015 O O . PHE B 1 126 ? -11.266 0.159 -10.531 1 76.06 126 PHE B O 1
ATOM 2022 N N . LEU B 1 127 ? -11.57 1.396 -8.633 1 87.81 127 LEU B N 1
ATOM 2023 C CA . LEU B 1 127 ? -10.156 1.756 -8.602 1 87.81 127 LEU B CA 1
ATOM 2024 C C . LEU B 1 127 ? -9.336 0.675 -7.902 1 87.81 127 LEU B C 1
ATOM 2026 O O . LEU B 1 127 ? -8.109 0.651 -8.016 1 87.81 127 LEU B O 1
ATOM 2030 N N . LEU B 1 128 ? -10.102 -0.213 -7.285 1 94.62 128 LEU B N 1
ATOM 2031 C CA . LEU B 1 128 ? -9.422 -1.288 -6.57 1 94.62 128 LEU B CA 1
ATOM 2032 C C . LEU B 1 128 ? -10.117 -2.625 -6.812 1 94.62 128 LEU B C 1
ATOM 2034 O O . LEU B 1 128 ? -11.328 -2.744 -6.617 1 94.62 128 LEU B O 1
ATOM 2038 N N . GLY B 1 129 ? -9.391 -3.588 -7.258 1 95 129 GLY B N 1
ATOM 2039 C CA . GLY B 1 129 ? -9.93 -4.906 -7.551 1 95 129 GLY B CA 1
ATOM 2040 C C . GLY B 1 129 ? -10.25 -5.711 -6.305 1 95 129 GLY B C 1
ATOM 2041 O O . GLY B 1 129 ? -9.812 -5.359 -5.203 1 95 129 GLY B O 1
ATOM 2042 N N . SER B 1 130 ? -10.953 -6.816 -6.504 1 93.88 130 SER B N 1
ATOM 2043 C CA . SER B 1 130 ? -11.445 -7.637 -5.402 1 93.88 130 SER B CA 1
ATOM 2044 C C . SER B 1 130 ? -10.297 -8.289 -4.641 1 93.88 130 SER B C 1
ATOM 2046 O O . SER B 1 130 ? -10.32 -8.359 -3.412 1 93.88 130 SER B O 1
ATOM 2048 N N . VAL B 1 131 ? -9.266 -8.75 -5.363 1 96.5 131 VAL B N 1
ATOM 2049 C CA . VAL B 1 131 ? -8.141 -9.414 -4.715 1 96.5 131 VAL B CA 1
ATOM 2050 C C . VAL B 1 131 ? -7.332 -8.398 -3.914 1 96.5 131 VAL B C 1
ATOM 2052 O O . VAL B 1 131 ? -7.004 -8.641 -2.748 1 96.5 131 VAL B O 1
ATOM 2055 N N . SER B 1 132 ? -7.031 -7.27 -4.508 1 97.69 132 SER B N 1
ATOM 2056 C CA . SER B 1 132 ? -6.277 -6.23 -3.814 1 97.69 132 SER B CA 1
ATOM 2057 C C . SER B 1 132 ? -7.031 -5.73 -2.584 1 97.69 132 SER B C 1
ATOM 2059 O O . SER B 1 132 ? -6.426 -5.461 -1.546 1 97.69 132 SER B O 1
ATOM 2061 N N . THR B 1 133 ? -8.352 -5.629 -2.729 1 96.81 133 THR B N 1
ATOM 2062 C CA . THR B 1 133 ? -9.188 -5.227 -1.598 1 96.81 133 THR B CA 1
ATOM 2063 C C . THR B 1 133 ? -9.023 -6.207 -0.437 1 96.81 133 THR B C 1
ATOM 2065 O O . THR B 1 133 ? -8.734 -5.801 0.689 1 96.81 133 THR B O 1
ATOM 2068 N N . LYS B 1 134 ? -9.148 -7.422 -0.695 1 97.31 134 LYS B N 1
ATOM 2069 C CA . LYS B 1 134 ? -9.117 -8.445 0.346 1 97.31 134 LYS B CA 1
ATOM 2070 C C . LYS B 1 134 ? -7.719 -8.555 0.958 1 97.31 134 LYS B C 1
ATOM 2072 O O . LYS B 1 134 ? -7.578 -8.656 2.178 1 97.31 134 LYS B O 1
ATOM 2077 N N . VAL B 1 135 ? -6.711 -8.531 0.121 1 98.44 135 VAL B N 1
ATOM 2078 C CA . VAL B 1 135 ? -5.352 -8.641 0.632 1 98.44 135 VAL B CA 1
ATOM 2079 C C . VAL B 1 135 ? -5.035 -7.445 1.53 1 98.44 135 VAL B C 1
ATOM 2081 O O . VAL B 1 135 ? -4.492 -7.609 2.625 1 98.44 135 VAL B O 1
ATOM 2084 N N . THR B 1 136 ? -5.375 -6.246 1.093 1 98.12 136 THR B N 1
ATOM 2085 C CA . THR B 1 136 ? -5.105 -5.059 1.896 1 98.12 136 THR B CA 1
ATOM 2086 C C . THR B 1 136 ? -5.863 -5.121 3.219 1 98.12 136 THR B C 1
ATOM 2088 O O . THR B 1 136 ? -5.332 -4.734 4.262 1 98.12 136 THR B O 1
ATOM 2091 N N . GLN B 1 137 ? -7.031 -5.621 3.18 1 96.44 137 GLN B N 1
ATOM 2092 C CA . GLN B 1 137 ? -7.891 -5.68 4.355 1 96.44 137 GLN B CA 1
ATOM 2093 C C . GLN B 1 137 ? -7.359 -6.684 5.375 1 96.44 137 GLN B C 1
ATOM 2095 O O . GLN B 1 137 ? -7.383 -6.426 6.582 1 96.44 137 GLN B O 1
ATOM 2100 N N . TYR B 1 138 ? -6.762 -7.789 4.895 1 97.06 138 TYR B N 1
ATOM 2101 C CA . TYR B 1 138 ? -6.559 -8.906 5.812 1 97.06 138 TYR B CA 1
ATOM 2102 C C . TYR B 1 138 ? -5.074 -9.156 6.039 1 97.06 138 TYR B C 1
ATOM 2104 O O . TYR B 1 138 ? -4.699 -9.938 6.922 1 97.06 138 TYR B O 1
ATOM 2112 N N . ALA B 1 139 ? -4.246 -8.562 5.23 1 97.62 139 ALA B N 1
ATOM 2113 C CA . ALA B 1 139 ? -2.812 -8.75 5.449 1 97.62 139 ALA B CA 1
ATOM 2114 C C . ALA B 1 139 ? -2.395 -8.234 6.824 1 97.62 139 ALA B C 1
ATOM 2116 O O . ALA B 1 139 ? -2.871 -7.188 7.27 1 97.62 139 ALA B O 1
ATOM 2117 N N . GLU B 1 140 ? -1.473 -8.883 7.438 1 96.12 140 GLU B N 1
ATOM 2118 C CA . GLU B 1 140 ? -0.925 -8.477 8.727 1 96.12 140 GLU B CA 1
ATOM 2119 C C . GLU B 1 140 ? 0.395 -7.727 8.555 1 96.12 140 GLU B C 1
ATOM 2121 O O . GLU B 1 140 ? 1.021 -7.324 9.539 1 96.12 140 GLU B O 1
ATOM 2126 N N . ILE B 1 141 ? 0.833 -7.637 7.383 1 97.94 141 ILE B N 1
ATOM 2127 C CA . ILE B 1 141 ? 2.062 -6.941 7.02 1 97.94 141 ILE B CA 1
ATOM 2128 C C . ILE B 1 141 ? 1.741 -5.789 6.066 1 97.94 141 ILE B C 1
ATOM 2130 O O . ILE B 1 141 ? 0.659 -5.746 5.477 1 97.94 141 ILE B O 1
ATOM 2134 N N . PRO B 1 142 ? 2.631 -4.852 5.863 1 98.75 142 PRO B N 1
ATOM 2135 C CA . PRO B 1 142 ? 2.396 -3.715 4.973 1 98.75 142 PRO B CA 1
ATOM 2136 C C . PRO B 1 142 ? 2.07 -4.141 3.543 1 98.75 142 PRO B C 1
ATOM 2138 O O . PRO B 1 142 ? 2.637 -5.117 3.041 1 98.75 142 PRO B O 1
ATOM 2141 N N . VAL B 1 143 ? 1.105 -3.432 2.924 1 98.94 143 VAL B N 1
ATOM 2142 C CA . VAL B 1 143 ? 0.718 -3.682 1.539 1 98.94 143 VAL B CA 1
ATOM 2143 C C . VAL B 1 143 ? 0.847 -2.396 0.725 1 98.94 143 VAL B C 1
ATOM 2145 O O . VAL B 1 143 ? 0.272 -1.367 1.084 1 98.94 143 VAL B O 1
ATOM 2148 N N . LEU B 1 144 ? 1.653 -2.443 -0.294 1 98.94 144 LEU B N 1
ATOM 2149 C CA . LEU B 1 144 ? 1.705 -1.365 -1.275 1 98.94 144 LEU B CA 1
ATOM 2150 C C . LEU B 1 144 ? 0.833 -1.688 -2.484 1 98.94 144 LEU B C 1
ATOM 2152 O O . LEU B 1 144 ? 1.09 -2.658 -3.199 1 98.94 144 LEU B O 1
ATOM 2156 N N . VAL B 1 145 ? -0.202 -0.892 -2.631 1 98.75 145 VAL B N 1
ATOM 2157 C CA . VAL B 1 145 ? -1.075 -1.015 -3.795 1 98.75 145 VAL B CA 1
ATOM 2158 C C . VAL B 1 145 ? -0.631 -0.036 -4.879 1 98.75 145 VAL B C 1
ATOM 2160 O O . VAL B 1 145 ? -0.726 1.181 -4.703 1 98.75 145 VAL B O 1
ATOM 2163 N N . VAL B 1 146 ? -0.204 -0.603 -5.969 1 98.38 146 VAL B N 1
ATOM 2164 C CA . VAL B 1 146 ? 0.272 0.175 -7.109 1 98.38 146 VAL B CA 1
ATOM 2165 C C . VAL B 1 146 ? -0.878 0.424 -8.078 1 98.38 146 VAL B C 1
ATOM 2167 O O . VAL B 1 146 ? -1.756 -0.427 -8.25 1 98.38 146 VAL B O 1
ATOM 2170 N N . LYS B 1 147 ? -0.795 1.598 -8.695 1 94.12 147 LYS B N 1
ATOM 2171 C CA . LYS B 1 147 ? -1.904 1.999 -9.555 1 94.12 147 LYS B CA 1
ATOM 2172 C C . LYS B 1 147 ? -1.431 2.244 -10.984 1 94.12 147 LYS B C 1
ATOM 2174 O O . LYS B 1 147 ? -0.255 2.535 -11.219 1 94.12 147 LYS B O 1
#

Solvent-accessible surface area (backbone atoms only — not comparable to full-atom values): 15257 Å² total; per-residue (Å²): 122,39,51,28,27,32,28,52,41,81,73,22,72,29,14,53,51,15,48,54,50,44,46,53,47,15,64,76,56,72,12,30,40,38,37,34,31,60,43,60,70,64,71,58,50,67,75,70,39,71,80,61,54,69,65,60,53,52,53,50,51,50,52,50,50,50,53,49,51,49,42,53,51,51,50,52,50,50,39,55,74,69,62,58,79,58,57,67,45,79,44,80,46,77,43,61,52,40,63,48,52,52,48,48,32,60,75,70,64,37,46,24,35,30,24,20,21,44,62,76,83,67,64,74,91,48,61,43,28,72,48,44,49,49,37,57,39,67,42,83,45,27,31,34,36,25,99,122,40,50,28,26,33,26,53,42,81,74,21,72,29,15,51,52,14,46,54,50,43,47,53,46,16,64,77,56,72,12,30,38,37,37,34,31,58,44,58,69,63,70,57,49,67,74,72,38,72,79,62,53,70,65,59,53,51,51,50,51,51,51,50,50,50,52,50,52,48,42,53,51,51,50,52,51,50,39,54,73,70,63,57,79,56,57,70,45,80,44,79,47,77,43,61,52,39,63,49,51,52,48,48,33,59,76,68,64,37,48,24,36,28,26,20,19,44,62,75,83,67,65,74,89,49,61,44,28,72,49,44,50,48,37,56,38,65,44,83,43,27,32,34,37,24,98

pLDDT: mean 90.53, std 14.47, range [42.56, 98.94]